Protein AF-0000000076743890 (afdb_homodimer)

Sequence (210 aa):
MKRARARHKPCALKELEVSVSELGLGYESDEIVLFRYCSGTCETAVRNYDLSLKNMRLKKKIRKEKVRARPCCRPLAYDDDVSFLDTYNRYYTVNELSAKECGCVMKRARARHKPCALKELEVSVSELGLGYESDEIVLFRYCSGTCETAVRNYDLSLKNMRLKKKIRKEKVRARPCCRPLAYDDDVSFLDTYNRYYTVNELSAKECGCV

Structure (mmCIF, N/CA/C/O backbone):
data_AF-0000000076743890-model_v1
#
loop_
_entity.id
_entity.type
_entity.pdbx_description
1 polymer Neurturin
#
loop_
_atom_site.group_PDB
_atom_site.id
_atom_site.type_symbol
_atom_site.label_atom_id
_atom_site.label_alt_id
_atom_site.label_comp_id
_atom_site.label_asym_id
_atom_site.label_entity_id
_atom_site.label_seq_id
_atom_site.pdbx_PDB_ins_code
_atom_site.Cartn_x
_atom_site.Cartn_y
_atom_site.Cartn_z
_atom_site.occupancy
_atom_site.B_iso_or_equiv
_atom_site.auth_seq_id
_atom_site.auth_comp_id
_atom_site.auth_asym_id
_atom_site.auth_atom_id
_atom_site.pdbx_PDB_model_num
ATOM 1 N N . MET A 1 1 ? 28.531 -4.543 22.125 1 34.84 1 MET A N 1
ATOM 2 C CA . MET A 1 1 ? 28.281 -4.172 20.734 1 34.84 1 MET A CA 1
ATOM 3 C C . MET A 1 1 ? 26.938 -4.703 20.266 1 34.84 1 MET A C 1
ATOM 5 O O . MET A 1 1 ? 26.703 -5.914 20.297 1 34.84 1 MET A O 1
ATOM 9 N N . LYS A 1 2 ? 25.875 -3.908 20.422 1 37.53 2 LYS A N 1
ATOM 10 C CA . LYS A 1 2 ? 24.531 -4.328 19.984 1 37.53 2 LYS A CA 1
ATOM 11 C C . LYS A 1 2 ? 24.547 -4.781 18.531 1 37.53 2 LYS A C 1
ATOM 13 O O . LYS A 1 2 ? 25.219 -4.172 17.688 1 37.53 2 LYS A O 1
ATOM 18 N N . ARG A 1 3 ? 24.438 -6.051 18.297 1 35.91 3 ARG A N 1
ATOM 19 C CA . ARG A 1 3 ? 24.359 -6.559 16.938 1 35.91 3 ARG A CA 1
ATOM 20 C C . ARG A 1 3 ? 23.484 -5.668 16.062 1 35.91 3 ARG A C 1
ATOM 22 O O . ARG A 1 3 ? 22.359 -5.332 16.438 1 35.91 3 ARG A O 1
ATOM 29 N N . ALA A 1 4 ? 24.031 -4.914 15.07 1 44.41 4 ALA A N 1
ATOM 30 C CA . ALA A 1 4 ? 23.328 -4.066 14.117 1 44.41 4 ALA A CA 1
ATOM 31 C C . ALA A 1 4 ? 22.094 -4.773 13.57 1 44.41 4 ALA A C 1
ATOM 33 O O . ALA A 1 4 ? 22.172 -5.922 13.125 1 44.41 4 ALA A O 1
ATOM 34 N N . ARG A 1 5 ? 20.938 -4.547 13.969 1 49.75 5 ARG A N 1
ATOM 35 C CA . ARG A 1 5 ? 19.703 -5.086 13.422 1 49.75 5 ARG A CA 1
ATOM 36 C C . ARG A 1 5 ? 19.781 -5.242 11.914 1 49.75 5 ARG A C 1
ATOM 38 O O . ARG A 1 5 ? 20.344 -4.387 11.227 1 49.75 5 ARG A O 1
ATOM 45 N N . ALA A 1 6 ? 19.969 -6.348 11.414 1 51.19 6 ALA A N 1
ATOM 46 C CA . ALA A 1 6 ? 19.984 -6.648 9.984 1 51.19 6 ALA A CA 1
ATOM 47 C C . ALA A 1 6 ? 19.047 -5.723 9.211 1 51.19 6 ALA A C 1
ATOM 49 O O . ALA A 1 6 ? 17.828 -5.773 9.391 1 51.19 6 ALA A O 1
ATOM 50 N N . ARG A 1 7 ? 19.406 -4.473 8.797 1 65.44 7 ARG A N 1
ATOM 51 C CA . ARG A 1 7 ? 18.625 -3.459 8.102 1 65.44 7 ARG A CA 1
ATOM 52 C C . ARG A 1 7 ? 18.016 -4.027 6.824 1 65.44 7 ARG A C 1
ATOM 54 O O . ARG A 1 7 ? 18.719 -4.574 5.977 1 65.44 7 ARG A O 1
ATOM 61 N N . HIS A 1 8 ? 16.625 -4.281 6.73 1 81.5 8 HIS A N 1
ATOM 62 C CA . HIS A 1 8 ? 15.945 -4.75 5.527 1 81.5 8 HIS A CA 1
ATOM 63 C C . HIS A 1 8 ? 16.219 -3.828 4.344 1 81.5 8 HIS A C 1
ATOM 65 O O . HIS A 1 8 ? 16.406 -2.625 4.52 1 81.5 8 HIS A O 1
ATOM 71 N N . LYS A 1 9 ? 16.391 -4.551 3.18 1 93.62 9 LYS A N 1
ATOM 72 C CA . LYS A 1 9 ? 16.609 -3.844 1.919 1 93.62 9 LYS A CA 1
ATOM 73 C C . LYS A 1 9 ? 15.398 -2.982 1.56 1 93.62 9 LYS A C 1
ATOM 75 O O . LYS A 1 9 ? 14.273 -3.268 1.985 1 93.62 9 LYS A O 1
ATOM 80 N N . PRO A 1 10 ? 15.68 -1.883 0.767 1 97.19 10 PRO A N 1
ATOM 81 C CA . PRO A 1 10 ? 14.555 -1.064 0.313 1 97.19 10 PRO A CA 1
ATOM 82 C C . PRO A 1 10 ? 13.609 -1.823 -0.615 1 97.19 10 PRO A C 1
ATOM 84 O O . PRO A 1 10 ? 14 -2.83 -1.21 1 97.19 10 PRO A O 1
ATOM 87 N N . CYS A 1 11 ? 12.438 -1.359 -0.717 1 98.62 11 CYS A N 1
ATOM 88 C CA . CYS A 1 11 ? 11.398 -1.938 -1.566 1 98.62 11 CYS A CA 1
ATOM 89 C C . CYS A 1 11 ? 11.93 -2.201 -2.971 1 98.62 11 CYS A C 1
ATOM 91 O O . CYS A 1 11 ? 12.445 -1.294 -3.625 1 98.62 11 CYS A O 1
ATOM 93 N N . ALA A 1 12 ? 11.734 -3.402 -3.377 1 98.44 12 ALA A N 1
ATOM 94 C CA . ALA A 1 12 ? 12.258 -3.775 -4.688 1 98.44 12 ALA A CA 1
ATOM 95 C C . ALA A 1 12 ? 11.523 -4.992 -5.246 1 98.44 12 ALA A C 1
ATOM 97 O O . ALA A 1 12 ? 10.859 -5.719 -4.5 1 98.44 12 ALA A O 1
ATOM 98 N N . LEU A 1 13 ? 11.617 -5.125 -6.578 1 98.69 13 LEU A N 1
ATOM 99 C CA . LEU A 1 13 ? 11.078 -6.289 -7.273 1 98.69 13 LEU A CA 1
ATOM 100 C C . LEU A 1 13 ? 12 -7.496 -7.105 1 98.69 13 LEU A C 1
ATOM 102 O O . LEU A 1 13 ? 13.211 -7.383 -7.285 1 98.69 13 LEU A O 1
ATOM 106 N N . LYS A 1 14 ? 11.43 -8.625 -6.688 1 98.31 14 LYS A N 1
ATOM 107 C CA . LYS A 1 14 ? 12.156 -9.883 -6.574 1 98.31 14 LYS A CA 1
ATOM 108 C C . LYS A 1 14 ? 11.508 -10.977 -7.422 1 98.31 14 LYS A C 1
ATOM 110 O O . LYS A 1 14 ? 10.398 -10.797 -7.926 1 98.31 14 LYS A O 1
ATOM 115 N N . GLU A 1 15 ? 12.25 -11.984 -7.672 1 97.81 15 GLU A N 1
ATOM 116 C CA . GLU A 1 15 ? 11.727 -13.078 -8.484 1 97.81 15 GLU A CA 1
ATOM 117 C C . GLU A 1 15 ? 12.016 -14.438 -7.84 1 97.81 15 GLU A C 1
ATOM 119 O O . GLU A 1 15 ? 13 -14.594 -7.125 1 97.81 15 GLU A O 1
ATOM 124 N N . LEU A 1 16 ? 11.211 -15.383 -8.102 1 97.5 16 LEU A N 1
ATOM 125 C CA . LEU A 1 16 ? 11.312 -16.766 -7.633 1 97.5 16 LEU A CA 1
ATOM 126 C C . LEU A 1 16 ? 10.719 -17.734 -8.648 1 97.5 16 LEU A C 1
ATOM 128 O O . LEU A 1 16 ? 9.602 -17.516 -9.141 1 97.5 16 LEU A O 1
ATOM 132 N N . GLU A 1 17 ? 11.523 -18.688 -9.016 1 97.69 17 GLU A N 1
ATOM 133 C CA . GLU A 1 17 ? 10.969 -19.75 -9.859 1 97.69 17 GLU A CA 1
ATOM 134 C C . GLU A 1 17 ? 10.227 -20.797 -9.023 1 97.69 17 GLU A C 1
ATOM 136 O O . GLU A 1 17 ? 10.797 -21.375 -8.102 1 97.69 17 GLU A O 1
ATOM 141 N N . VAL A 1 18 ? 9.016 -21.094 -9.414 1 97.69 18 VAL A N 1
ATOM 142 C CA . VAL A 1 18 ? 8.195 -22.031 -8.656 1 97.69 18 VAL A CA 1
ATOM 143 C C . VAL A 1 18 ? 7.34 -22.859 -9.609 1 97.69 18 VAL A C 1
ATOM 145 O O . VAL A 1 18 ? 7.07 -22.453 -10.742 1 97.69 18 VAL A O 1
ATOM 148 N N . SER A 1 19 ? 6.953 -24.047 -9.109 1 97.25 19 SER A N 1
ATOM 149 C CA . SER A 1 19 ? 5.973 -24.797 -9.883 1 97.25 19 SER A CA 1
ATOM 150 C C . SER A 1 19 ? 4.578 -24.203 -9.742 1 97.25 19 SER A C 1
ATOM 152 O O . SER A 1 19 ? 4.273 -23.547 -8.75 1 97.25 19 SER A O 1
ATOM 154 N N . VAL A 1 20 ? 3.758 -24.469 -10.75 1 97.81 20 VAL A N 1
ATOM 155 C CA . VAL A 1 20 ? 2.383 -23.984 -10.719 1 97.81 20 VAL A CA 1
ATOM 156 C C . VAL A 1 20 ? 1.669 -24.516 -9.477 1 97.81 20 VAL A C 1
ATOM 158 O O . VAL A 1 20 ? 0.892 -23.781 -8.852 1 97.81 20 VAL A O 1
ATOM 161 N N . SER A 1 21 ? 1.995 -25.734 -9.102 1 96.62 21 SER A N 1
ATOM 162 C CA . SER A 1 21 ? 1.362 -26.328 -7.93 1 96.62 21 SER A CA 1
ATOM 163 C C . SER A 1 21 ? 1.756 -25.594 -6.648 1 96.62 21 SER A C 1
ATOM 165 O O . SER A 1 21 ? 0.986 -25.562 -5.688 1 96.62 21 SER A O 1
ATOM 167 N N . GLU A 1 22 ? 2.871 -24.969 -6.688 1 96.88 22 GLU A N 1
ATOM 168 C CA . GLU A 1 22 ? 3.383 -24.281 -5.504 1 96.88 22 GLU A CA 1
ATOM 169 C C . GLU A 1 22 ? 2.74 -22.906 -5.336 1 96.88 22 GLU A C 1
ATOM 171 O O . GLU A 1 22 ? 2.85 -22.297 -4.277 1 96.88 22 GLU A O 1
ATOM 176 N N . LEU A 1 23 ? 2.072 -22.391 -6.293 1 97.44 23 LEU A N 1
ATOM 177 C CA . LEU A 1 23 ? 1.433 -21.078 -6.227 1 97.44 23 LEU A CA 1
ATOM 178 C C . LEU A 1 23 ? 0.302 -21.078 -5.207 1 97.44 23 LEU A C 1
ATOM 180 O O . LEU A 1 23 ? -0.092 -20.016 -4.711 1 97.44 23 LEU A O 1
ATOM 184 N N . GLY A 1 24 ? -0.23 -22.25 -4.973 1 97.38 24 GLY A N 1
ATOM 185 C CA . GLY A 1 24 ? -1.299 -22.375 -3.992 1 97.38 24 GLY A CA 1
ATOM 186 C C . GLY A 1 24 ? -2.648 -21.922 -4.527 1 97.38 24 GLY A C 1
ATOM 187 O O . GLY A 1 24 ? -3.504 -21.469 -3.766 1 97.38 24 GLY A O 1
ATOM 188 N N . LEU A 1 25 ? -2.84 -22.016 -5.816 1 98 25 LEU A N 1
ATOM 189 C CA . LEU A 1 25 ? -4.066 -21.547 -6.441 1 98 25 LEU A CA 1
ATOM 190 C C . LEU A 1 25 ? -4.973 -22.703 -6.82 1 98 25 LEU A C 1
ATOM 192 O O . LEU A 1 25 ? -6.02 -22.516 -7.445 1 98 25 LEU A O 1
ATOM 196 N N . GLY A 1 26 ? -4.586 -23.938 -6.539 1 96.06 26 GLY A N 1
ATOM 197 C CA . GLY A 1 26 ? -5.441 -25.094 -6.723 1 96.06 26 GLY A CA 1
ATOM 198 C C . GLY A 1 26 ? -5.164 -25.844 -8.016 1 96.06 26 GLY A C 1
ATOM 199 O O . GLY A 1 26 ? -5.906 -26.75 -8.375 1 96.06 26 GLY A O 1
ATOM 200 N N . TYR A 1 27 ? -4.16 -25.406 -8.656 1 96.5 27 TYR A N 1
ATOM 201 C CA . TYR A 1 27 ? -3.809 -26.078 -9.906 1 96.5 27 TYR A CA 1
ATOM 202 C C . TYR A 1 27 ? -2.781 -27.188 -9.664 1 96.5 27 TYR A C 1
ATOM 204 O O . TYR A 1 27 ? -1.864 -27.016 -8.859 1 96.5 27 TYR A O 1
ATOM 212 N N . GLU A 1 28 ? -3.014 -28.266 -10.375 1 95.94 28 GLU A N 1
ATOM 213 C CA . GLU A 1 28 ? -2.051 -29.359 -10.344 1 95.94 28 GLU A CA 1
ATOM 214 C C . GLU A 1 28 ? -1.205 -29.391 -11.609 1 95.94 28 GLU A C 1
ATOM 216 O O . GLU A 1 28 ? -1.657 -29.875 -12.656 1 95.94 28 GLU A O 1
ATOM 221 N N . SER A 1 29 ? -0.002 -28.891 -11.5 1 96.31 29 SER A N 1
ATOM 222 C CA . SER A 1 29 ? 0.907 -28.812 -12.633 1 96.31 29 SER A CA 1
ATOM 223 C C . SER A 1 29 ? 2.359 -28.719 -12.18 1 96.31 29 SER A C 1
ATOM 225 O O . SER A 1 29 ? 2.66 -28.047 -11.195 1 96.31 29 SER A O 1
ATOM 227 N N . ASP A 1 30 ? 3.277 -29.375 -13 1 94.25 30 ASP A N 1
ATOM 228 C CA . ASP A 1 30 ? 4.703 -29.297 -12.695 1 94.25 30 ASP A CA 1
ATOM 229 C C . ASP A 1 30 ? 5.383 -28.219 -13.547 1 94.25 30 ASP A C 1
ATOM 231 O O . ASP A 1 30 ? 6.609 -28.094 -13.523 1 94.25 30 ASP A O 1
ATOM 235 N N . GLU A 1 31 ? 4.551 -27.516 -14.297 1 96.56 31 GLU A N 1
ATOM 236 C CA . GLU A 1 31 ? 5.137 -26.391 -15.039 1 96.56 31 GLU A CA 1
ATOM 237 C C . GLU A 1 31 ? 5.773 -25.375 -14.102 1 96.56 31 GLU A C 1
ATOM 239 O O . GLU A 1 31 ? 5.312 -25.203 -12.969 1 96.56 31 GLU A O 1
ATOM 244 N N . ILE A 1 32 ? 6.875 -24.797 -14.625 1 97.19 32 ILE A N 1
ATOM 245 C CA . ILE A 1 32 ? 7.602 -23.812 -13.828 1 97.19 32 ILE A CA 1
ATOM 246 C C . ILE A 1 32 ? 7.258 -22.406 -14.312 1 97.19 32 ILE A C 1
ATOM 248 O O . ILE A 1 32 ? 7.223 -22.156 -15.516 1 97.19 32 ILE A O 1
ATOM 252 N N . VAL A 1 33 ? 6.984 -21.578 -13.281 1 96.75 33 VAL A N 1
ATOM 253 C CA . VAL A 1 33 ? 6.703 -20.188 -13.617 1 96.75 33 VAL A CA 1
ATOM 254 C C . VAL A 1 33 ? 7.613 -19.266 -12.812 1 96.75 33 VAL A C 1
ATOM 256 O O . VAL A 1 33 ? 8.109 -19.656 -11.75 1 96.75 33 VAL A O 1
ATOM 259 N N . LEU A 1 34 ? 7.848 -18.109 -13.422 1 97.12 34 LEU A N 1
ATOM 260 C CA . LEU A 1 34 ? 8.555 -17.062 -12.703 1 97.12 34 LEU A CA 1
ATOM 261 C C . LEU A 1 34 ? 7.582 -16.203 -11.906 1 97.12 34 LEU A C 1
ATOM 263 O O . LEU A 1 34 ? 6.734 -15.508 -12.477 1 97.12 34 LEU A O 1
ATOM 267 N N . PHE A 1 35 ? 7.668 -16.297 -10.625 1 98.44 35 PHE A N 1
ATOM 268 C CA . PHE A 1 35 ? 6.844 -15.5 -9.727 1 98.44 35 PHE A CA 1
ATOM 269 C C . PHE A 1 35 ? 7.594 -14.258 -9.258 1 98.44 35 PHE A C 1
ATOM 271 O O . PHE A 1 35 ? 8.609 -14.367 -8.57 1 98.44 35 PHE A O 1
ATOM 278 N N . ARG A 1 36 ? 7.09 -13.094 -9.633 1 98.69 36 ARG A N 1
ATOM 279 C CA . ARG A 1 36 ? 7.719 -11.836 -9.219 1 98.69 36 ARG A CA 1
ATOM 280 C C . ARG A 1 36 ? 6.906 -11.156 -8.125 1 98.69 36 ARG A C 1
ATOM 282 O O . ARG A 1 36 ? 5.684 -11.047 -8.234 1 98.69 36 ARG A O 1
ATOM 289 N N . TYR A 1 37 ? 7.594 -10.758 -7.117 1 98.75 37 TYR A N 1
ATOM 290 C CA . TYR A 1 37 ? 6.906 -10.188 -5.965 1 98.75 37 TYR A CA 1
ATOM 291 C C . TYR A 1 37 ? 7.676 -9 -5.402 1 98.75 37 TYR A C 1
ATOM 293 O O . TYR A 1 37 ? 8.859 -8.82 -5.711 1 98.75 37 TYR A O 1
ATOM 301 N N . CYS A 1 38 ? 7.012 -8.18 -4.637 1 98.81 38 CYS A N 1
ATOM 302 C CA . CYS A 1 38 ? 7.582 -6.977 -4.039 1 98.81 38 CYS A CA 1
ATOM 303 C C . CYS A 1 38 ? 8.039 -7.246 -2.611 1 98.81 38 CYS A C 1
ATOM 305 O O . CYS A 1 38 ? 7.324 -7.875 -1.831 1 98.81 38 CYS A O 1
ATOM 307 N N . SER A 1 39 ? 9.211 -6.77 -2.312 1 98.38 39 SER A N 1
ATOM 308 C CA . SER A 1 39 ? 9.766 -6.961 -0.974 1 98.38 39 SER A CA 1
ATOM 309 C C . SER A 1 39 ? 10.633 -5.777 -0.559 1 98.38 39 SER A C 1
ATOM 311 O O . SER A 1 39 ? 11.273 -5.145 -1.401 1 98.38 39 SER A O 1
ATOM 313 N N . GLY A 1 40 ? 10.602 -5.504 0.772 1 98.12 40 GLY A N 1
ATOM 314 C CA . GLY A 1 40 ? 11.492 -4.484 1.291 1 98.12 40 GLY A CA 1
ATOM 315 C C . GLY A 1 40 ? 10.773 -3.402 2.076 1 98.12 40 GLY A C 1
ATOM 316 O O . GLY A 1 40 ? 9.562 -3.488 2.291 1 98.12 40 GLY A O 1
ATOM 317 N N . THR A 1 41 ? 11.469 -2.4 2.512 1 97.62 41 THR A N 1
ATOM 318 C CA . THR A 1 41 ? 10.945 -1.365 3.398 1 97.62 41 THR A CA 1
ATOM 319 C C . THR A 1 41 ? 10.656 -0.084 2.621 1 97.62 41 THR A C 1
ATOM 321 O O . THR A 1 41 ? 11.188 0.118 1.527 1 97.62 41 THR A O 1
ATOM 324 N N . CYS A 1 42 ? 9.875 0.688 3.24 1 98.19 42 CYS A N 1
ATOM 325 C CA . CYS A 1 42 ? 9.492 1.966 2.65 1 98.19 42 CYS A CA 1
ATOM 326 C C . CYS A 1 42 ? 9.781 3.117 3.605 1 98.19 42 CYS A C 1
ATOM 328 O O . CYS A 1 42 ? 9.039 4.098 3.643 1 98.19 42 CYS A O 1
ATOM 330 N N . GLU A 1 43 ? 10.82 3.084 4.332 1 95.69 43 GLU A N 1
ATOM 331 C CA . GLU A 1 43 ? 11.133 4.047 5.383 1 95.69 43 GLU A CA 1
ATOM 332 C C . GLU A 1 43 ? 11.492 5.406 4.793 1 95.69 43 GLU A C 1
ATOM 334 O O . GLU A 1 43 ? 11.227 6.445 5.406 1 95.69 43 GLU A O 1
ATOM 339 N N . THR A 1 44 ? 12.039 5.398 3.545 1 96.62 44 THR A N 1
ATOM 340 C CA . THR A 1 44 ? 12.477 6.648 2.938 1 96.62 44 THR A CA 1
ATOM 341 C C . THR A 1 44 ? 11.352 7.277 2.117 1 96.62 44 THR A C 1
ATOM 343 O O . THR A 1 44 ? 11.531 8.336 1.517 1 96.62 44 THR A O 1
ATOM 346 N N . ALA A 1 45 ? 10.227 6.637 2.092 1 97.81 45 ALA A N 1
ATOM 347 C CA . ALA A 1 45 ? 9.125 7.09 1.236 1 97.81 45 ALA A CA 1
ATOM 348 C C . ALA A 1 45 ? 8.039 7.773 2.055 1 97.81 45 ALA A C 1
ATOM 350 O O . ALA A 1 45 ? 6.945 8.031 1.55 1 97.81 45 ALA A O 1
ATOM 351 N N . VAL A 1 46 ? 8.273 8.07 3.322 1 98.25 46 VAL A N 1
ATOM 352 C CA . VAL A 1 46 ? 7.297 8.734 4.172 1 98.25 46 VAL A CA 1
ATOM 353 C C . VAL A 1 46 ? 7.031 10.148 3.654 1 98.25 46 VAL A C 1
ATOM 355 O O . VAL A 1 46 ? 7.973 10.883 3.34 1 98.25 46 VAL A O 1
ATOM 358 N N . ARG A 1 47 ? 5.754 10.469 3.539 1 98.25 47 ARG A N 1
ATOM 359 C CA . ARG A 1 47 ? 5.32 11.766 3.021 1 98.25 47 ARG A CA 1
ATOM 360 C C . ARG A 1 47 ? 4.652 12.594 4.109 1 98.25 47 ARG A C 1
ATOM 362 O O . ARG A 1 47 ? 4.359 12.086 5.195 1 98.25 47 ARG A O 1
ATOM 369 N N . ASN A 1 48 ? 4.391 13.945 3.775 1 98.62 48 ASN A N 1
ATOM 370 C CA . ASN A 1 48 ? 3.639 14.781 4.707 1 98.62 48 ASN A CA 1
ATOM 371 C C . ASN A 1 48 ? 2.279 14.172 5.039 1 98.62 48 ASN A C 1
ATOM 373 O O . ASN A 1 48 ? 1.816 14.258 6.176 1 98.62 48 ASN A O 1
ATOM 377 N N . TYR A 1 49 ? 1.711 13.57 4.031 1 98.81 49 TYR A N 1
ATOM 378 C CA . TYR A 1 49 ? 0.459 12.852 4.227 1 98.81 49 TYR A CA 1
ATOM 379 C C . TYR A 1 49 ? 0.568 11.875 5.395 1 98.81 49 TYR A C 1
ATOM 381 O O . TYR A 1 49 ? -0.28 11.867 6.289 1 98.81 49 TYR A O 1
ATOM 389 N N . ASP A 1 50 ? 1.575 11.102 5.379 1 98.81 50 ASP A N 1
ATOM 390 C CA . ASP A 1 50 ? 1.737 10.055 6.387 1 98.81 50 ASP A CA 1
ATOM 391 C C . ASP A 1 50 ? 1.969 10.656 7.77 1 98.81 50 ASP A C 1
ATOM 393 O O . ASP A 1 50 ? 1.409 10.188 8.758 1 98.81 50 ASP A O 1
ATOM 397 N N . LEU A 1 51 ? 2.803 11.617 7.84 1 98.62 51 LEU A N 1
ATOM 398 C CA . LEU A 1 51 ? 3.111 12.266 9.109 1 98.62 51 LEU A CA 1
ATOM 399 C C . LEU A 1 51 ? 1.859 12.891 9.719 1 98.62 51 LEU A C 1
ATOM 401 O O . LEU A 1 51 ? 1.602 12.727 10.914 1 98.62 51 LEU A O 1
ATOM 405 N N . SER A 1 52 ? 1.113 13.555 8.883 1 98.69 52 SER A N 1
ATOM 406 C CA . SER A 1 52 ? -0.104 14.195 9.367 1 98.69 52 SER A CA 1
ATOM 407 C C . SER A 1 52 ? -1.136 13.164 9.805 1 98.69 52 SER A C 1
ATOM 409 O O . SER A 1 52 ? -1.776 13.32 10.852 1 98.69 52 SER A O 1
ATOM 411 N N . LEU A 1 53 ? -1.287 12.141 8.992 1 98.62 53 LEU A N 1
ATOM 412 C CA . LEU A 1 53 ? -2.221 11.078 9.352 1 98.62 53 LEU A CA 1
ATOM 413 C C . LEU A 1 53 ? -1.857 10.461 10.703 1 98.62 53 LEU A C 1
ATOM 415 O O . LEU A 1 53 ? -2.732 10.227 11.539 1 98.62 53 LEU A O 1
ATOM 419 N N . LYS A 1 54 ? -0.609 10.172 10.883 1 97.75 54 LYS A N 1
ATOM 420 C CA . LYS A 1 54 ? -0.127 9.656 12.164 1 97.75 54 LYS A CA 1
ATOM 421 C C . LYS A 1 54 ? -0.491 10.594 13.305 1 97.75 54 LYS A C 1
ATOM 423 O O . LYS A 1 54 ? -0.928 10.148 14.367 1 97.75 54 LYS A O 1
ATOM 428 N N . ASN A 1 55 ? -0.315 11.844 13.102 1 97.94 55 ASN A N 1
ATOM 429 C CA . ASN A 1 55 ? -0.615 12.828 14.133 1 97.94 55 ASN A CA 1
ATOM 430 C C . ASN A 1 55 ? -2.109 12.891 14.43 1 97.94 55 ASN A C 1
ATOM 432 O O . ASN A 1 55 ? -2.512 13.094 15.578 1 97.94 55 ASN A O 1
ATOM 436 N N . MET A 1 56 ? -2.906 12.812 13.344 1 98.25 56 MET A N 1
ATOM 437 C CA . MET A 1 56 ? -4.352 12.789 13.547 1 98.25 56 MET A CA 1
ATOM 438 C C . MET A 1 56 ? -4.75 11.648 14.477 1 98.25 56 MET A C 1
ATOM 440 O O . MET A 1 56 ? -5.621 11.812 15.336 1 98.25 56 MET A O 1
ATOM 444 N N . ARG A 1 57 ? -4.156 10.484 14.242 1 96.5 57 ARG A N 1
ATOM 445 C CA . ARG A 1 57 ? -4.441 9.328 15.078 1 96.5 57 ARG A CA 1
ATOM 446 C C . ARG A 1 57 ? -3.975 9.555 16.516 1 96.5 57 ARG A C 1
ATOM 448 O O . ARG A 1 57 ? -4.699 9.25 17.453 1 96.5 57 ARG A O 1
ATOM 455 N N . LEU A 1 58 ? -2.791 10.055 16.672 1 95.75 58 LEU A N 1
ATOM 456 C CA . LEU A 1 58 ? -2.209 10.312 17.984 1 95.75 58 LEU A CA 1
ATOM 457 C C . LEU A 1 58 ? -3.074 11.281 18.781 1 95.75 58 LEU A C 1
ATOM 459 O O . LEU A 1 58 ? -3.244 11.117 20 1 95.75 58 LEU A O 1
ATOM 463 N N . LYS A 1 59 ? -3.686 12.227 18.078 1 95.69 59 LYS A N 1
ATOM 464 C CA . LYS A 1 59 ? -4.512 13.242 18.719 1 95.69 59 LYS A CA 1
ATOM 465 C C . LYS A 1 59 ? -5.965 12.789 18.812 1 95.69 59 LYS A C 1
ATOM 467 O O . LYS A 1 59 ? -6.844 13.578 19.188 1 95.69 59 LYS A O 1
ATOM 472 N N . LYS A 1 60 ? -6.27 11.586 18.391 1 95.88 60 LYS A N 1
ATOM 473 C CA . LYS A 1 60 ? -7.586 10.969 18.469 1 95.88 60 LYS A CA 1
ATOM 474 C C . LYS A 1 60 ? -8.609 11.734 17.641 1 95.88 60 LYS A C 1
ATOM 476 O O . LYS A 1 60 ? -9.789 11.797 18 1 95.88 60 LYS A O 1
ATOM 481 N N . LYS A 1 61 ? -8.102 12.422 16.641 1 96.06 61 LYS A N 1
ATOM 482 C CA . LYS A 1 61 ? -9 13.055 15.688 1 96.06 61 LYS A CA 1
ATOM 483 C C . LYS A 1 61 ? -9.586 12.031 14.719 1 96.06 61 LYS A C 1
ATOM 485 O O . LYS A 1 61 ? -10.641 12.266 14.117 1 96.06 61 LYS A O 1
ATOM 490 N N . ILE A 1 62 ? -8.922 11.039 14.406 1 95.19 62 ILE A N 1
ATOM 491 C CA . ILE A 1 62 ? -9.391 9.844 13.719 1 95.19 62 ILE A CA 1
ATOM 492 C C . ILE A 1 62 ? -9.438 8.664 14.688 1 95.19 62 ILE A C 1
ATOM 494 O O . ILE A 1 62 ? -8.398 8.242 15.203 1 95.19 62 ILE A O 1
ATOM 498 N N . ARG A 1 63 ? -10.805 8.383 14.875 1 88.69 63 ARG A N 1
ATOM 499 C CA . ARG A 1 63 ? -11.008 7.305 15.828 1 88.69 63 ARG A CA 1
ATOM 500 C C . ARG A 1 63 ? -11.727 6.125 15.188 1 88.69 63 ARG A C 1
ATOM 502 O O . ARG A 1 63 ? -12.578 6.312 14.312 1 88.69 63 ARG A O 1
ATOM 509 N N . LYS A 1 64 ? -11.406 4.91 15.594 1 88.19 64 LYS A N 1
ATOM 510 C CA . LYS A 1 64 ? -12.109 3.672 15.266 1 88.19 64 LYS A CA 1
ATOM 511 C C . LYS A 1 64 ? -12.016 3.361 13.773 1 88.19 64 LYS A C 1
ATOM 513 O O . LYS A 1 64 ? -12.812 2.588 13.25 1 88.19 64 LYS A O 1
ATOM 518 N N . GLU A 1 65 ? -11.297 4.219 13.039 1 93.12 65 GLU A N 1
ATOM 519 C CA . GLU A 1 65 ? -11.109 3.936 11.625 1 93.12 65 GLU A CA 1
ATOM 520 C C . GLU A 1 65 ? -9.828 3.139 11.383 1 93.12 65 GLU A C 1
ATOM 522 O O . GLU A 1 65 ? -8.859 3.277 12.125 1 93.12 65 GLU A O 1
ATOM 527 N N . LYS A 1 66 ? -9.953 2.357 10.336 1 95.44 66 LYS A N 1
ATOM 528 C CA . LYS A 1 66 ? -8.758 1.637 9.914 1 95.44 66 LYS A CA 1
ATOM 529 C C . LYS A 1 66 ? -7.938 2.467 8.93 1 95.44 66 LYS A C 1
ATOM 531 O O . LYS A 1 66 ? -8.336 2.654 7.777 1 95.44 66 LYS A O 1
ATOM 536 N N . VAL A 1 67 ? -6.848 2.994 9.383 1 97.44 67 VAL A N 1
ATOM 537 C CA . VAL A 1 67 ? -5.992 3.795 8.516 1 97.44 67 VAL A CA 1
ATOM 538 C C . VAL A 1 67 ? -4.562 3.256 8.555 1 97.44 67 VAL A C 1
ATOM 540 O O . VAL A 1 67 ? -4.16 2.631 9.539 1 97.44 67 VAL A O 1
ATOM 543 N N . ARG A 1 68 ? -3.85 3.42 7.496 1 97.06 68 ARG A N 1
ATOM 544 C CA . ARG A 1 68 ? -2.426 3.102 7.434 1 97.06 68 ARG A CA 1
ATOM 545 C C . ARG A 1 68 ? -1.588 4.367 7.281 1 97.06 68 ARG A C 1
ATOM 547 O O . ARG A 1 68 ? -1.575 4.984 6.211 1 97.06 68 ARG A O 1
ATOM 554 N N . ALA A 1 69 ? -0.875 4.711 8.25 1 97.44 69 ALA A N 1
ATOM 555 C CA . ALA A 1 69 ? -0.102 5.949 8.273 1 97.44 69 ALA A CA 1
ATOM 556 C C . ALA A 1 69 ? 1.358 5.691 7.918 1 97.44 69 ALA A C 1
ATOM 558 O O . ALA A 1 69 ? 2.26 6.344 8.445 1 97.44 69 ALA A O 1
ATOM 559 N N . ARG A 1 70 ? 1.646 4.719 7.137 1 97.62 70 ARG A N 1
ATOM 560 C CA . ARG A 1 70 ? 2.963 4.387 6.598 1 97.62 70 ARG A CA 1
ATOM 561 C C . ARG A 1 70 ? 2.852 3.807 5.195 1 97.62 70 ARG A C 1
ATOM 563 O O . ARG A 1 70 ? 1.89 3.102 4.883 1 97.62 70 ARG A O 1
ATOM 570 N N . PRO A 1 71 ? 3.885 4.117 4.406 1 98.44 71 PRO A N 1
ATOM 571 C CA . PRO A 1 71 ? 3.832 3.576 3.047 1 98.44 71 PRO A CA 1
ATOM 572 C C . PRO A 1 71 ? 3.938 2.053 3.014 1 98.44 71 PRO A C 1
ATOM 574 O O . PRO A 1 71 ? 4.488 1.449 3.938 1 98.44 71 PRO A O 1
ATOM 577 N N . CYS A 1 72 ? 3.475 1.502 1.95 1 98.25 72 CYS A N 1
ATOM 578 C CA . CYS A 1 72 ? 3.502 0.061 1.723 1 98.25 72 CYS A CA 1
ATOM 579 C C . CYS A 1 72 ? 4.312 -0.278 0.476 1 98.25 72 CYS A C 1
ATOM 581 O O . CYS A 1 72 ? 4.168 0.376 -0.559 1 98.25 72 CYS A O 1
ATOM 583 N N . CYS A 1 73 ? 5.094 -1.273 0.668 1 98.81 73 CYS A N 1
ATOM 584 C CA . CYS A 1 73 ? 5.738 -1.842 -0.509 1 98.81 73 CYS A CA 1
ATOM 585 C C . CYS A 1 73 ? 4.801 -2.791 -1.243 1 98.81 73 CYS A C 1
ATOM 587 O O . CYS A 1 73 ? 4.488 -3.873 -0.745 1 98.81 73 CYS A O 1
ATOM 589 N N . ARG A 1 74 ? 4.359 -2.391 -2.48 1 98.81 74 ARG A N 1
ATOM 590 C CA . ARG A 1 74 ? 3.334 -3.154 -3.182 1 98.81 74 ARG A CA 1
ATOM 591 C C . ARG A 1 74 ? 3.486 -3.018 -4.691 1 98.81 74 ARG A C 1
ATOM 593 O O . ARG A 1 74 ? 4.176 -2.115 -5.176 1 98.81 74 ARG A O 1
ATOM 600 N N . PRO A 1 75 ? 2.836 -3.914 -5.477 1 98.69 75 PRO A N 1
ATOM 601 C CA . PRO A 1 75 ? 2.848 -3.766 -6.934 1 98.69 75 PRO A CA 1
ATOM 602 C C . PRO A 1 75 ? 2.143 -2.496 -7.402 1 98.69 75 PRO A C 1
ATOM 604 O O . PRO A 1 75 ? 1.022 -2.211 -6.969 1 98.69 75 PRO A O 1
ATOM 607 N N . LEU A 1 76 ? 2.812 -1.747 -8.258 1 97.81 76 LEU A N 1
ATOM 608 C CA . LEU A 1 76 ? 2.172 -0.623 -8.93 1 97.81 76 LEU A CA 1
ATOM 609 C C . LEU A 1 76 ? 1.455 -1.084 -10.195 1 97.81 76 LEU A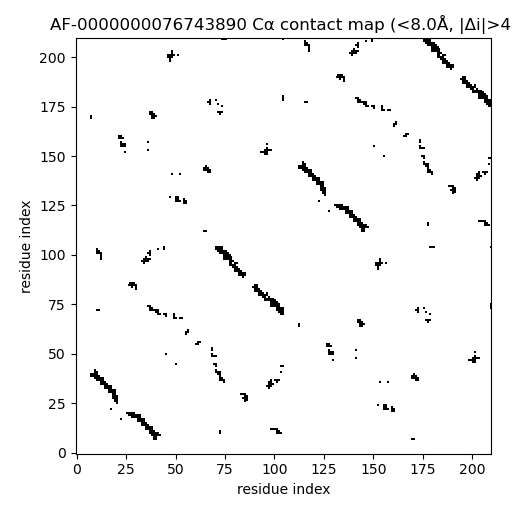 C 1
ATOM 611 O O . LEU A 1 76 ? 0.553 -0.401 -10.688 1 97.81 76 LEU A O 1
ATOM 615 N N . ALA A 1 77 ? 1.94 -2.17 -10.711 1 98.12 77 ALA A N 1
ATOM 616 C CA . ALA A 1 77 ? 1.388 -2.842 -11.891 1 98.12 77 ALA A CA 1
ATOM 617 C C . ALA A 1 77 ? 1.698 -4.336 -11.859 1 98.12 77 ALA A C 1
ATOM 619 O O . ALA A 1 77 ? 2.617 -4.773 -11.164 1 98.12 77 ALA A O 1
ATOM 620 N N . TYR A 1 78 ? 0.911 -5.062 -12.672 1 98.56 78 TYR A N 1
ATOM 621 C CA . TYR A 1 78 ? 1.12 -6.504 -12.758 1 98.56 78 TYR A CA 1
ATOM 622 C C . TYR A 1 78 ? 1.562 -6.902 -14.164 1 98.56 78 TYR A C 1
ATOM 624 O O . TYR A 1 78 ? 1.243 -6.223 -15.141 1 98.56 78 TYR A O 1
ATOM 632 N N . ASP A 1 79 ? 2.314 -7.984 -14.156 1 97.88 79 ASP A N 1
ATOM 633 C CA . ASP A 1 79 ? 2.816 -8.5 -15.43 1 97.88 79 ASP A CA 1
ATOM 634 C C . ASP A 1 79 ? 1.693 -9.141 -16.25 1 97.88 79 ASP A C 1
ATOM 636 O O . ASP A 1 79 ? 0.562 -9.25 -15.766 1 97.88 79 ASP A O 1
ATOM 640 N N . ASP A 1 80 ? 2.045 -9.43 -17.484 1 97.31 80 ASP A N 1
ATOM 641 C CA . ASP A 1 80 ? 1.076 -10.117 -18.328 1 97.31 80 ASP A CA 1
ATOM 642 C C . ASP A 1 80 ? 0.571 -11.391 -17.656 1 97.31 80 ASP A C 1
ATOM 644 O O . ASP A 1 80 ? 1.259 -11.969 -16.797 1 97.31 80 ASP A O 1
ATOM 648 N N . ASP A 1 81 ? -0.641 -11.812 -18.078 1 98.06 81 ASP A N 1
ATOM 649 C CA . ASP A 1 81 ? -1.213 -13.055 -17.578 1 98.06 81 ASP A CA 1
ATOM 650 C C . ASP A 1 81 ? -0.285 -14.234 -17.844 1 98.06 81 ASP A C 1
ATOM 652 O O . ASP A 1 81 ? 0.49 -14.219 -18.797 1 98.06 81 ASP A O 1
ATOM 656 N N . VAL A 1 82 ? -0.422 -15.258 -16.984 1 97.44 82 VAL A N 1
ATOM 657 C CA . VAL A 1 82 ? 0.365 -16.484 -17.125 1 97.44 82 VAL A CA 1
ATOM 658 C C . VAL A 1 82 ? -0.541 -17.625 -17.562 1 97.44 82 VAL A C 1
ATOM 660 O O . VAL A 1 82 ? -1.579 -17.875 -16.938 1 97.44 82 VAL A O 1
ATOM 663 N N . SER A 1 83 ? -0.055 -18.281 -18.609 1 97.31 83 SER A N 1
ATOM 664 C CA . SER A 1 83 ? -0.792 -19.453 -19.078 1 97.31 83 SER A CA 1
ATOM 665 C C . SER A 1 83 ? 0.024 -20.734 -18.906 1 97.31 83 SER A C 1
ATOM 667 O O . SER A 1 83 ? 1.252 -20.703 -19 1 97.31 83 SER A O 1
ATOM 669 N N . PHE A 1 84 ? -0.724 -21.828 -18.656 1 97.31 84 PHE A N 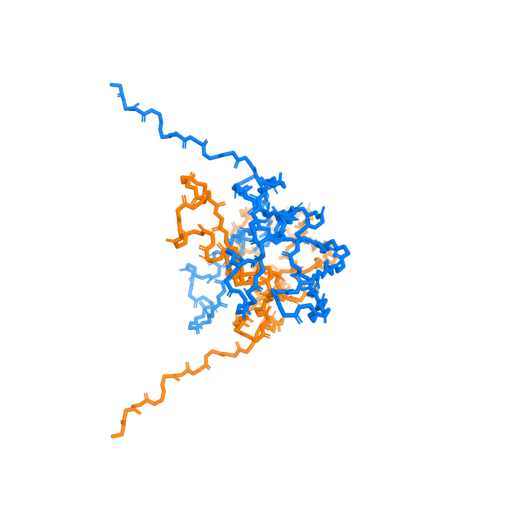1
ATOM 670 C CA . PHE A 1 84 ? -0.048 -23.109 -18.484 1 97.31 84 PHE A CA 1
ATOM 671 C C . PHE A 1 84 ? -1.018 -24.266 -18.688 1 97.31 84 PHE A C 1
ATOM 673 O O . PHE A 1 84 ? -2.229 -24.047 -18.781 1 97.31 84 PHE A O 1
ATOM 680 N N . LEU A 1 85 ? -0.333 -25.453 -18.75 1 96.19 85 LEU A N 1
ATOM 681 C CA . LEU A 1 85 ? -1.104 -26.688 -18.828 1 96.19 85 LEU A CA 1
ATOM 682 C C . LEU A 1 85 ? -1.048 -27.453 -17.516 1 96.19 85 LEU A C 1
ATOM 684 O O . LEU A 1 85 ? 0.018 -27.562 -16.906 1 96.19 85 LEU A O 1
ATOM 688 N N . ASP A 1 86 ? -2.238 -27.891 -17.078 1 95.19 86 ASP A N 1
ATOM 689 C CA . ASP A 1 86 ? -2.197 -28.719 -15.875 1 95.19 86 ASP A CA 1
ATOM 690 C C . ASP A 1 86 ? -1.884 -30.172 -16.219 1 95.19 86 ASP A C 1
ATOM 692 O O . ASP A 1 86 ? -1.599 -30.484 -17.375 1 95.19 86 ASP A O 1
ATOM 696 N N . THR A 1 87 ? -1.807 -31.047 -15.188 1 94.81 87 THR A N 1
ATOM 697 C CA . THR A 1 87 ? -1.414 -32.438 -15.375 1 94.81 87 THR A CA 1
ATOM 698 C C . THR A 1 87 ? -2.438 -33.188 -16.234 1 94.81 87 THR A C 1
ATOM 700 O O . THR A 1 87 ? -2.148 -34.25 -16.766 1 94.81 87 THR A O 1
ATOM 703 N N . TYR A 1 88 ? -3.605 -32.688 -16.406 1 94.25 88 TYR A N 1
ATOM 704 C CA . TYR A 1 88 ? -4.66 -33.312 -17.188 1 94.25 88 TYR A CA 1
ATOM 705 C C . TYR A 1 88 ? -4.746 -32.688 -18.578 1 94.25 88 TYR A C 1
ATOM 707 O O . TYR A 1 88 ? -5.719 -32.906 -19.297 1 94.25 88 TYR A O 1
ATOM 715 N N . ASN A 1 89 ? -3.771 -31.906 -18.875 1 92.81 89 ASN A N 1
ATOM 716 C CA . ASN A 1 89 ? -3.641 -31.25 -20.172 1 92.81 89 ASN A CA 1
ATOM 717 C C . ASN A 1 89 ? -4.758 -30.234 -20.406 1 92.81 89 ASN A C 1
ATOM 719 O O . ASN A 1 89 ? -5.266 -30.109 -21.531 1 92.81 89 ASN A O 1
ATOM 723 N N . ARG A 1 90 ? -5.191 -29.672 -19.391 1 96.75 90 ARG A N 1
ATOM 724 C CA . ARG A 1 90 ? -6.125 -28.562 -19.484 1 96.75 90 ARG A CA 1
ATOM 725 C C . ARG A 1 90 ? -5.395 -27.219 -19.391 1 96.75 90 ARG A C 1
ATOM 727 O O . ARG A 1 90 ? -4.527 -27.047 -18.531 1 96.75 90 ARG A O 1
ATOM 734 N N . TYR A 1 91 ? -5.785 -26.312 -20.297 1 96.75 91 TYR A N 1
ATOM 735 C CA . TYR A 1 91 ? -5.152 -25 -20.359 1 96.75 91 TYR A CA 1
ATOM 736 C C . TYR A 1 91 ? -5.812 -24.031 -19.406 1 96.75 91 TYR A C 1
ATOM 738 O O . TYR A 1 91 ? -7.039 -23.938 -19.344 1 96.75 91 TYR A O 1
ATOM 746 N N . TYR A 1 92 ? -4.945 -23.328 -18.625 1 97.5 92 TYR A N 1
ATOM 747 C CA . TYR A 1 92 ? -5.422 -22.312 -17.688 1 97.5 92 TYR A CA 1
ATOM 748 C C . TYR A 1 92 ? -4.672 -21 -17.875 1 97.5 92 TYR A C 1
ATOM 750 O O . TYR A 1 92 ? -3.51 -21 -18.297 1 97.5 92 TYR A O 1
ATOM 758 N N . THR A 1 93 ? -5.32 -19.891 -17.578 1 98 93 THR A N 1
ATOM 759 C CA . THR A 1 93 ? -4.715 -18.562 -17.547 1 98 93 THR A CA 1
ATOM 760 C C . THR A 1 93 ? -4.98 -17.875 -16.219 1 98 93 THR A C 1
ATOM 762 O O . THR A 1 93 ? -6.125 -17.828 -15.758 1 98 93 THR A O 1
ATOM 765 N N . VAL A 1 94 ? -3.896 -17.422 -15.594 1 98 94 VAL A N 1
ATOM 766 C CA . VAL A 1 94 ? -4.004 -16.75 -14.312 1 98 94 VAL A CA 1
ATOM 767 C C . VAL A 1 94 ? -3.645 -15.266 -14.477 1 98 94 VAL A C 1
ATOM 769 O O . VAL A 1 94 ? -2.596 -14.938 -15.031 1 98 94 VAL A O 1
ATOM 772 N N . ASN A 1 95 ? -4.531 -14.367 -13.992 1 98 95 ASN A N 1
ATOM 773 C CA . ASN A 1 95 ? -4.281 -12.93 -14.086 1 98 95 ASN A CA 1
ATOM 774 C C . ASN A 1 95 ? -3.668 -12.391 -12.797 1 98 95 ASN A C 1
ATOM 776 O O . ASN A 1 95 ? -3.812 -12.992 -11.734 1 98 95 ASN A O 1
ATOM 780 N N . GLU A 1 96 ? -2.951 -11.297 -12.898 1 98.44 96 GLU A N 1
ATOM 781 C CA . GLU A 1 96 ? -2.396 -10.555 -11.773 1 98.44 96 GLU A CA 1
ATOM 782 C C . GLU A 1 96 ? -1.67 -11.477 -10.805 1 98.44 96 GLU A C 1
ATOM 784 O O . GLU A 1 96 ? -1.885 -11.414 -9.594 1 98.44 96 GLU A O 1
ATOM 789 N N . LEU A 1 97 ? -0.834 -12.359 -11.422 1 98.62 97 LEU A N 1
ATOM 790 C CA . LEU A 1 97 ? -0.06 -13.305 -10.625 1 98.62 97 LEU A CA 1
ATOM 791 C C . LEU A 1 97 ? 1.256 -12.68 -10.172 1 98.62 97 LEU A C 1
ATOM 793 O O . LEU A 1 97 ? 1.647 -12.82 -9.008 1 98.62 97 LEU A O 1
ATOM 797 N N . SER A 1 98 ? 1.949 -12.023 -11.18 1 98.75 98 SER A N 1
ATOM 798 C CA . SER A 1 98 ? 3.289 -11.5 -10.93 1 98.75 98 SER A CA 1
ATOM 799 C C . SER A 1 98 ? 3.312 -9.977 -10.992 1 98.75 98 SER A C 1
ATOM 801 O O . SER A 1 98 ? 2.678 -9.383 -11.859 1 98.75 98 SER A O 1
ATOM 803 N N . ALA A 1 99 ? 4.094 -9.398 -10.062 1 98.81 99 ALA A N 1
ATOM 804 C CA . ALA A 1 99 ? 4.305 -7.953 -10.102 1 98.81 99 ALA A CA 1
ATOM 805 C C . ALA A 1 99 ? 5.184 -7.562 -11.289 1 98.81 99 ALA A C 1
ATOM 807 O O . ALA A 1 99 ? 6.168 -8.242 -11.594 1 98.81 99 ALA A O 1
ATOM 808 N N . LYS A 1 100 ? 4.734 -6.516 -11.969 1 98.75 100 LYS A N 1
ATOM 809 C CA . LYS A 1 100 ? 5.559 -5.945 -13.031 1 98.75 100 LYS A CA 1
ATOM 810 C C . LYS A 1 100 ? 6.523 -4.902 -12.484 1 98.75 100 LYS A C 1
ATOM 812 O O . LYS A 1 100 ? 7.668 -4.809 -12.922 1 98.75 100 LYS A O 1
ATOM 817 N N . GLU A 1 101 ? 6.066 -4.137 -11.562 1 98.5 101 GLU A N 1
ATOM 818 C CA . GLU A 1 101 ? 6.812 -3.062 -10.906 1 98.5 101 GLU A CA 1
ATOM 819 C C . GLU A 1 101 ? 6.359 -2.877 -9.461 1 98.5 101 GLU A C 1
ATOM 821 O O . GLU A 1 101 ? 5.172 -2.996 -9.156 1 98.5 101 GLU A O 1
ATOM 826 N N . CYS A 1 102 ? 7.422 -2.594 -8.648 1 98.69 102 CYS A N 1
ATOM 827 C CA . CYS A 1 102 ? 7.105 -2.352 -7.246 1 98.69 102 CYS A CA 1
ATOM 828 C C . CYS A 1 102 ? 7.32 -0.886 -6.887 1 98.69 102 CYS A C 1
ATOM 830 O O . CYS A 1 102 ? 8.094 -0.188 -7.535 1 98.69 102 CYS A O 1
ATOM 832 N N . GLY A 1 103 ? 6.652 -0.474 -5.824 1 98.25 103 GLY A N 1
ATOM 833 C CA . GLY A 1 103 ? 6.879 0.854 -5.277 1 98.25 103 GLY A CA 1
ATOM 834 C C . GLY A 1 103 ? 6.309 1.032 -3.883 1 98.25 103 GLY A C 1
ATOM 835 O O . GLY A 1 103 ? 5.625 0.146 -3.369 1 98.25 103 GLY A O 1
ATOM 836 N N . CYS A 1 104 ? 6.703 2.094 -3.293 1 98.56 104 CYS A N 1
ATOM 837 C CA . CYS A 1 104 ? 6.176 2.488 -1.992 1 98.56 104 CYS A CA 1
ATOM 838 C C . CYS A 1 104 ? 4.969 3.406 -2.15 1 98.56 104 CYS A C 1
ATOM 840 O O . CYS A 1 104 ? 5.09 4.512 -2.682 1 98.56 104 CYS A O 1
ATOM 842 N N . VAL A 1 105 ? 3.83 2.881 -1.563 1 97.44 105 VAL A N 1
ATOM 843 C CA . VAL A 1 105 ? 2.584 3.631 -1.685 1 97.44 105 VAL A CA 1
ATOM 844 C C . VAL A 1 105 ? 2.109 4.07 -0.302 1 97.44 105 VAL A C 1
ATOM 846 O O . VAL A 1 105 ? 2.387 3.404 0.698 1 97.44 105 VAL A O 1
ATOM 849 N N . MET B 1 1 ? -26.438 -14.188 21.156 1 34.59 1 MET B N 1
ATOM 850 C CA . MET B 1 1 ? -26.281 -13.445 19.906 1 34.59 1 MET B CA 1
ATOM 851 C C . MET B 1 1 ? -24.938 -12.719 19.875 1 34.59 1 MET B C 1
ATOM 853 O O . MET B 1 1 ? -24.641 -11.898 20.734 1 34.59 1 MET B O 1
ATOM 857 N N . LYS B 1 2 ? -23.875 -13.367 19.328 1 37.25 2 LYS B N 1
ATOM 858 C CA . LYS B 1 2 ? -22.562 -12.75 19.234 1 37.25 2 LYS B CA 1
ATOM 859 C C . LYS B 1 2 ? -22.641 -11.383 18.547 1 37.25 2 LYS B C 1
ATOM 861 O O . LYS B 1 2 ? -23.375 -11.211 17.594 1 37.25 2 LYS B O 1
ATOM 866 N N . ARG B 1 3 ? -22.453 -10.312 19.312 1 35.75 3 ARG B N 1
ATOM 867 C CA . ARG B 1 3 ? -22.438 -8.977 18.719 1 35.75 3 ARG B CA 1
ATOM 868 C C . ARG B 1 3 ? -21.656 -8.969 17.406 1 35.75 3 ARG B C 1
ATOM 870 O O . ARG B 1 3 ? -20.516 -9.438 17.359 1 35.75 3 ARG B O 1
ATOM 877 N N . ALA B 1 4 ? -22.312 -8.805 16.234 1 45.06 4 ALA B N 1
ATOM 878 C CA . ALA B 1 4 ? -21.688 -8.703 14.906 1 45.06 4 ALA B CA 1
ATOM 879 C C . ALA B 1 4 ? -20.484 -7.781 14.93 1 45.06 4 ALA B C 1
ATOM 881 O O . ALA B 1 4 ? -20.547 -6.672 15.461 1 45.06 4 ALA B O 1
ATOM 882 N N . ARG B 1 5 ? -19.312 -8.18 14.914 1 49.97 5 ARG B N 1
ATOM 883 C CA . ARG B 1 5 ? -18.094 -7.383 14.828 1 49.97 5 ARG B CA 1
ATOM 884 C C . ARG B 1 5 ? -18.281 -6.176 13.914 1 49.97 5 ARG B C 1
ATOM 886 O O . ARG B 1 5 ? -18.938 -6.281 12.875 1 49.97 5 ARG B O 1
ATOM 893 N N . ALA B 1 6 ? -18.438 -5.043 14.391 1 51.12 6 ALA B N 1
ATOM 894 C CA . ALA B 1 6 ? -18.547 -3.805 13.625 1 51.12 6 ALA B CA 1
ATOM 895 C C . ALA B 1 6 ? -17.734 -3.873 12.344 1 51.12 6 ALA B C 1
ATOM 897 O O . ALA B 1 6 ? -16.5 -3.934 12.383 1 51.12 6 ALA B O 1
ATOM 898 N N . ARG B 1 7 ? -18.188 -4.453 11.18 1 65.19 7 ARG B N 1
ATOM 899 C CA . ARG B 1 7 ? -17.516 -4.629 9.898 1 65.19 7 ARG B CA 1
ATOM 900 C C . ARG B 1 7 ? -16.984 -3.299 9.375 1 65.19 7 ARG B C 1
ATOM 902 O O . ARG B 1 7 ? -17.734 -2.33 9.25 1 65.19 7 ARG B O 1
ATOM 909 N N . HIS B 1 8 ? -15.609 -3.008 9.359 1 80.75 8 HIS B N 1
ATOM 910 C CA . HIS B 1 8 ? -15.016 -1.795 8.797 1 80.75 8 HIS B CA 1
ATOM 911 C C . HIS B 1 8 ? -15.453 -1.582 7.355 1 80.75 8 HIS B C 1
ATOM 913 O O . HIS B 1 8 ? -15.688 -2.547 6.625 1 80.75 8 HIS B O 1
ATOM 919 N N . LYS B 1 9 ? -15.719 -0.26 7.098 1 93.5 9 LYS B N 1
ATOM 920 C CA . LYS B 1 9 ? -16.094 0.159 5.754 1 93.5 9 LYS B CA 1
ATOM 921 C C . LYS B 1 9 ? -14.977 -0.123 4.754 1 93.5 9 LYS B C 1
ATOM 923 O O . LYS B 1 9 ? -13.805 -0.185 5.129 1 93.5 9 LYS B O 1
ATOM 928 N N . PRO B 1 10 ? -15.383 -0.329 3.439 1 97.12 10 PRO B N 1
ATOM 929 C CA . PRO B 1 10 ? -14.344 -0.515 2.418 1 97.12 10 PRO B CA 1
ATOM 930 C C . PRO B 1 10 ? -13.469 0.721 2.232 1 97.12 10 PRO B C 1
ATOM 932 O O . PRO B 1 10 ? -13.875 1.829 2.594 1 97.12 10 PRO B O 1
ATOM 935 N N . CYS B 1 11 ? -12.328 0.533 1.709 1 98.62 11 CYS B N 1
ATOM 936 C CA . CYS B 1 11 ? -11.359 1.591 1.436 1 98.62 11 CYS B CA 1
ATOM 937 C C . CYS B 1 11 ? -12.023 2.764 0.724 1 98.62 11 CYS B C 1
ATOM 939 O O . CYS B 1 11 ? -12.656 2.588 -0.32 1 98.62 11 CYS B O 1
ATOM 941 N N . ALA B 1 12 ? -11.836 3.893 1.29 1 98.44 12 ALA B N 1
ATOM 942 C CA . ALA B 1 12 ? -12.477 5.074 0.721 1 98.44 12 ALA B CA 1
ATOM 943 C C . ALA B 1 12 ? -11.742 6.348 1.135 1 98.44 12 ALA B C 1
ATOM 945 O O . ALA B 1 12 ? -10.969 6.344 2.096 1 98.44 12 ALA B O 1
ATOM 946 N N . LEU B 1 13 ? -11.984 7.387 0.323 1 98.69 13 LEU B N 1
ATOM 947 C CA . LEU B 1 13 ? -11.461 8.719 0.632 1 98.69 13 LEU B CA 1
ATOM 948 C C . LEU B 1 13 ? -12.305 9.391 1.714 1 98.69 13 LEU B C 1
ATOM 950 O O . LEU B 1 13 ? -13.531 9.391 1.641 1 98.69 13 LEU B O 1
ATOM 954 N N . LYS B 1 14 ? -11.641 9.898 2.752 1 98.31 14 LYS B N 1
ATOM 955 C CA . LYS B 1 14 ? -12.297 10.656 3.816 1 98.31 14 LYS B CA 1
ATOM 956 C C . LYS B 1 14 ? -11.695 12.055 3.951 1 98.31 14 LYS B C 1
ATOM 958 O O . LYS B 1 14 ? -10.656 12.344 3.357 1 98.31 14 LYS B O 1
ATOM 963 N N . GLU B 1 15 ? -12.406 12.898 4.594 1 97.81 15 GLU B N 1
ATOM 964 C CA . GLU B 1 15 ? -11.922 14.266 4.77 1 97.81 15 GLU B CA 1
ATOM 965 C C . GLU B 1 15 ? -12.07 14.719 6.219 1 97.81 15 GLU B C 1
ATOM 967 O O . GLU B 1 15 ? -12.977 14.266 6.926 1 97.81 15 GLU B O 1
ATOM 972 N N . LEU B 1 16 ? -11.266 15.594 6.641 1 97.56 16 LEU B N 1
ATOM 973 C CA . LEU B 1 16 ? -11.25 16.203 7.969 1 97.56 16 LEU B CA 1
ATOM 974 C C . LEU B 1 16 ? -10.727 17.625 7.91 1 97.56 16 LEU B C 1
ATOM 976 O O . LEU B 1 16 ? -9.68 17.891 7.309 1 97.56 16 LEU B O 1
ATOM 980 N N . GLU B 1 17 ? -11.508 18.531 8.445 1 97.75 17 GLU B N 1
ATOM 981 C CA . GLU B 1 17 ? -11 19.891 8.578 1 97.75 17 GLU B CA 1
ATOM 982 C C . GLU B 1 17 ? -10.125 20.031 9.812 1 97.75 17 GLU B C 1
ATOM 984 O O . GLU B 1 17 ? -10.562 19.75 10.93 1 97.75 17 GLU B O 1
ATOM 989 N N . VAL B 1 18 ? -8.953 20.594 9.625 1 97.69 18 VAL B N 1
ATOM 990 C CA . VAL B 1 18 ? -8.008 20.719 10.734 1 97.69 18 VAL B CA 1
ATOM 991 C C . VAL B 1 18 ? -7.227 22.031 10.586 1 97.69 18 VAL B C 1
ATOM 993 O O . VAL B 1 18 ? -7.102 22.562 9.484 1 97.69 18 VAL B O 1
ATOM 996 N N . SER B 1 19 ? -6.734 22.484 11.758 1 97.19 19 SER B N 1
ATOM 997 C CA . SER B 1 19 ? -5.809 23.625 11.672 1 97.19 19 SER B CA 1
ATOM 998 C C . SER B 1 19 ? -4.438 23.172 11.188 1 97.19 19 SER B C 1
ATOM 1000 O O . SER B 1 19 ? -4.062 22 11.359 1 97.19 19 SER B O 1
ATOM 1002 N N . VAL B 1 20 ? -3.709 24.094 10.586 1 97.81 20 VAL B N 1
ATOM 1003 C CA . VAL B 1 20 ? -2.365 23.797 10.102 1 97.81 20 VAL B CA 1
ATOM 1004 C C . VAL B 1 20 ? -1.498 23.312 11.25 1 97.81 20 VAL B C 1
ATOM 1006 O O . VAL B 1 20 ? -0.692 22.391 11.086 1 97.81 20 VAL B O 1
ATOM 1009 N N . SER B 1 21 ? -1.729 23.859 12.445 1 96.62 21 SER B N 1
ATOM 1010 C CA . SER B 1 21 ? -0.943 23.469 13.609 1 96.62 21 SER B CA 1
ATOM 1011 C C . SER B 1 21 ? -1.231 22.016 14.008 1 96.62 21 SER B C 1
ATOM 1013 O O . SER B 1 21 ? -0.366 21.344 14.555 1 96.62 21 SER B O 1
ATOM 1015 N N . GLU B 1 22 ? -2.379 21.562 13.633 1 96.94 22 GLU B N 1
ATOM 1016 C CA . GLU B 1 22 ? -2.789 20.219 14.008 1 96.94 22 GLU B CA 1
ATOM 1017 C C . GLU B 1 22 ? -2.195 19.172 13.055 1 96.94 22 GLU B C 1
ATOM 1019 O O . GLU B 1 22 ? -2.219 17.984 13.344 1 96.94 22 GLU B O 1
ATOM 1024 N N . LEU B 1 23 ? -1.651 19.531 11.945 1 97.44 23 LEU B N 1
ATOM 1025 C CA . LEU B 1 23 ? -1.073 18.609 10.969 1 97.44 23 LEU B CA 1
ATOM 1026 C C . LEU B 1 23 ? 0.159 17.922 11.547 1 97.44 23 LEU B C 1
ATOM 1028 O O . LEU B 1 23 ? 0.55 16.844 11.078 1 97.44 23 LEU B O 1
ATOM 1032 N N . GLY B 1 24 ? 0.77 18.578 12.5 1 97.38 24 GLY B N 1
ATOM 1033 C CA . GLY B 1 24 ? 1.941 18 13.133 1 97.38 24 GLY B CA 1
ATOM 1034 C C . GLY B 1 24 ? 3.203 18.156 12.312 1 97.38 24 GLY B C 1
ATOM 1035 O O . GLY B 1 24 ? 4.121 17.328 12.414 1 97.38 24 GLY B O 1
ATOM 1036 N N . LEU B 1 25 ? 3.26 19.141 11.477 1 97.94 25 LEU B N 1
ATOM 1037 C CA . LEU B 1 25 ? 4.387 19.328 10.57 1 97.94 25 LEU B CA 1
ATOM 1038 C C . LEU B 1 25 ? 5.301 20.438 11.062 1 97.94 25 LEU B C 1
ATOM 1040 O O . LEU B 1 25 ? 6.266 20.812 10.383 1 97.94 25 LEU B O 1
ATOM 1044 N N . GLY B 1 26 ? 4.984 21.078 12.18 1 96 26 GLY B N 1
ATOM 1045 C CA . GLY B 1 26 ? 5.875 22.047 12.805 1 96 26 GLY B CA 1
ATOM 1046 C C . GLY B 1 26 ? 5.5 23.484 12.492 1 96 26 GLY B C 1
ATOM 1047 O O . GLY B 1 26 ? 6.25 24.406 12.812 1 96 26 GLY B O 1
ATOM 1048 N N . TYR B 1 27 ? 4.41 23.609 11.867 1 96.38 27 TYR B N 1
ATOM 1049 C CA . TYR B 1 27 ? 3.969 24.953 11.523 1 96.38 27 TYR B CA 1
ATOM 1050 C C . TYR B 1 27 ? 3.033 25.516 12.594 1 96.38 27 TYR B C 1
ATOM 1052 O O . TYR B 1 27 ? 2.201 24.781 13.141 1 96.38 27 TYR B O 1
ATOM 1060 N N . GLU B 1 28 ? 3.248 26.797 12.867 1 95.88 28 GLU B N 1
ATOM 1061 C CA . GLU B 1 28 ? 2.352 27.484 13.781 1 95.88 28 GLU B CA 1
ATOM 1062 C C . GLU B 1 28 ? 1.375 28.391 13.031 1 95.88 28 GLU B C 1
ATOM 1064 O O . GLU B 1 28 ? 1.73 29.484 12.617 1 95.88 28 GLU B O 1
ATOM 1069 N N . SER B 1 29 ? 0.175 27.891 12.859 1 96.12 29 SER B N 1
ATOM 1070 C CA . SER B 1 29 ? -0.856 28.625 12.125 1 96.12 29 SER B CA 1
ATOM 1071 C C . SER B 1 29 ? -2.252 28.156 12.523 1 96.12 29 SER B C 1
ATOM 1073 O O . SER B 1 29 ? -2.477 26.969 12.742 1 96.12 29 SER B O 1
ATOM 1075 N N . ASP B 1 30 ? -3.227 29.156 12.531 1 94.25 30 ASP B N 1
ATOM 1076 C CA . ASP B 1 30 ? -4.609 28.812 12.836 1 94.25 30 ASP B CA 1
ATOM 1077 C C . ASP B 1 30 ? -5.434 28.641 11.562 1 94.25 30 ASP B C 1
ATOM 1079 O O . ASP B 1 30 ? -6.656 28.5 11.617 1 94.25 30 ASP B O 1
ATOM 1083 N N . GLU B 1 31 ? -4.727 28.734 10.438 1 96.5 31 GLU B N 1
ATOM 1084 C CA . GLU B 1 31 ? -5.445 28.469 9.188 1 96.5 31 GLU B CA 1
ATOM 1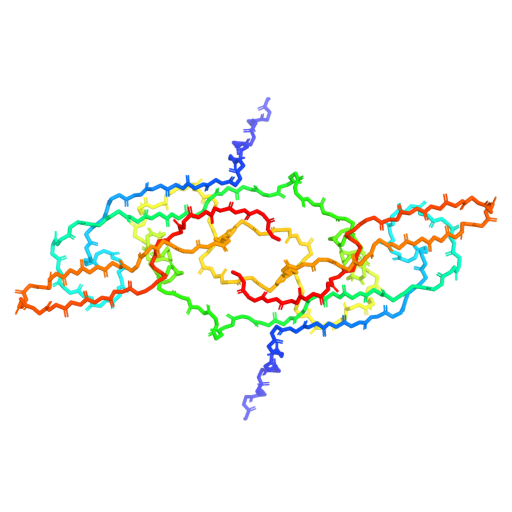085 C C . GLU B 1 31 ? -6.027 27.062 9.172 1 96.5 31 GLU B C 1
ATOM 1087 O O . GLU B 1 31 ? -5.465 26.141 9.766 1 96.5 31 GLU B O 1
ATOM 1092 N N . ILE B 1 32 ? -7.203 27 8.516 1 97.25 32 ILE B N 1
ATOM 1093 C CA . ILE B 1 32 ? -7.887 25.703 8.43 1 97.25 32 ILE B CA 1
ATOM 1094 C C . ILE B 1 32 ? -7.664 25.094 7.047 1 97.25 32 ILE B C 1
ATOM 1096 O O . ILE B 1 32 ? -7.77 25.797 6.031 1 97.25 32 ILE B O 1
ATOM 11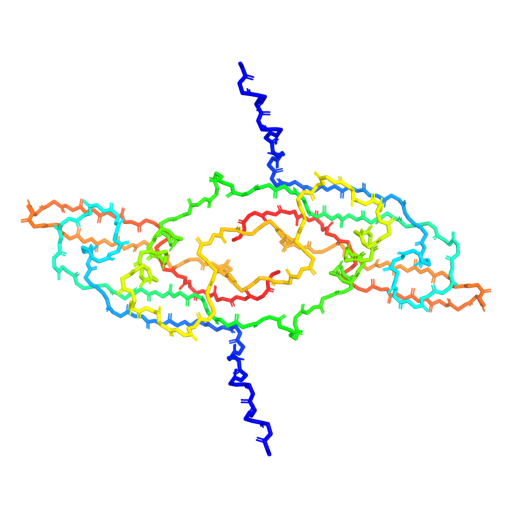00 N N . VAL B 1 33 ? -7.32 23.797 7.129 1 96.69 33 VAL B N 1
ATOM 1101 C CA . VAL B 1 33 ? -7.148 23.078 5.867 1 96.69 33 VAL B CA 1
ATOM 1102 C C . VAL B 1 33 ? -8.016 21.828 5.859 1 96.69 33 VAL B C 1
ATOM 1104 O O . VAL B 1 33 ? -8.367 21.297 6.918 1 96.69 33 VAL B O 1
ATOM 1107 N N . LEU B 1 34 ? -8.383 21.469 4.617 1 97.19 34 LEU B N 1
ATOM 1108 C CA . LEU B 1 34 ? -9.062 20.203 4.422 1 97.19 34 LEU B CA 1
ATOM 1109 C C . LEU B 1 34 ? -8.055 19.062 4.238 1 97.19 34 LEU B C 1
ATOM 1111 O O . LEU B 1 34 ? -7.328 19.031 3.242 1 97.19 34 LEU B O 1
ATOM 1115 N N . PHE B 1 35 ? -7.98 18.203 5.199 1 98.31 35 PHE B N 1
ATOM 1116 C CA . PHE B 1 35 ? -7.102 17.031 5.141 1 98.31 35 PHE B CA 1
ATOM 1117 C C . PHE B 1 35 ? -7.855 15.812 4.645 1 98.31 35 PHE B C 1
ATOM 1119 O O . PHE B 1 35 ? -8.797 15.344 5.293 1 98.31 35 PHE B O 1
ATOM 1126 N N . ARG B 1 36 ? -7.441 15.289 3.5 1 98.75 36 ARG B N 1
ATOM 1127 C CA . ARG B 1 36 ? -8.078 14.102 2.939 1 98.75 36 ARG B CA 1
ATOM 1128 C C . ARG B 1 36 ? -7.188 12.875 3.102 1 98.75 36 ARG B C 1
ATOM 1130 O O . ARG B 1 36 ? -5.992 12.922 2.803 1 98.75 36 ARG B O 1
ATOM 1137 N N . TYR B 1 37 ? -7.773 11.852 3.604 1 98.69 37 TYR B N 1
ATOM 1138 C CA . TYR B 1 37 ? -6.992 10.656 3.906 1 98.69 37 TYR B CA 1
ATOM 1139 C C . TYR B 1 37 ? -7.754 9.398 3.516 1 98.69 37 TYR B C 1
ATOM 1141 O O . TYR B 1 37 ? -8.969 9.438 3.301 1 98.69 37 TYR B O 1
ATOM 1149 N N . CYS B 1 38 ? -7.051 8.305 3.367 1 98.81 38 CYS B N 1
ATOM 1150 C CA . CYS B 1 38 ? -7.605 7.02 2.969 1 98.81 38 CYS B CA 1
ATOM 1151 C C . CYS B 1 38 ? -7.898 6.148 4.188 1 98.81 38 CYS B C 1
ATOM 1153 O O . CYS B 1 38 ? -7.074 6.055 5.098 1 98.81 38 CYS B O 1
ATOM 1155 N N . SER B 1 39 ? -9.055 5.559 4.18 1 98.38 39 SER B N 1
ATOM 1156 C CA . SER B 1 39 ? -9.445 4.699 5.293 1 98.38 39 SER B CA 1
ATOM 1157 C C . SER B 1 39 ? -10.32 3.543 4.82 1 98.38 39 SER B C 1
ATOM 1159 O O . SER B 1 39 ? -11.078 3.684 3.854 1 98.38 39 SER B O 1
ATOM 1161 N N . GLY B 1 40 ? -10.172 2.396 5.516 1 98.12 40 GLY B N 1
ATOM 1162 C CA . GLY B 1 40 ? -11.055 1.274 5.23 1 98.12 40 GLY B CA 1
ATOM 1163 C C . GLY B 1 40 ? -10.305 -0.004 4.906 1 98.12 40 GLY B C 1
ATOM 1164 O O . GLY B 1 40 ? -9.07 -0.046 4.988 1 98.12 40 GLY B O 1
ATOM 1165 N N . THR B 1 41 ? -10.992 -1.036 4.551 1 97.62 41 THR B N 1
ATOM 1166 C CA . THR B 1 41 ? -10.422 -2.365 4.352 1 97.62 41 THR B CA 1
ATOM 1167 C C . THR B 1 41 ? -10.281 -2.68 2.867 1 97.62 41 THR B C 1
ATOM 1169 O O . THR B 1 41 ? -10.938 -2.055 2.029 1 97.62 41 THR B O 1
ATOM 1172 N N . CYS B 1 42 ? -9.469 -3.629 2.646 1 98.12 42 CYS B N 1
ATOM 1173 C CA . CYS B 1 42 ? -9.211 -4.066 1.278 1 98.12 42 CYS B CA 1
ATOM 1174 C C . CYS B 1 42 ? -9.453 -5.566 1.133 1 98.12 42 CYS B C 1
ATOM 1176 O O . CYS B 1 42 ? -8.758 -6.238 0.367 1 98.12 42 CYS B O 1
ATOM 1178 N N . GLU B 1 43 ? -10.406 -6.105 1.758 1 95.62 43 GLU B N 1
ATOM 1179 C CA . GLU B 1 43 ? -10.648 -7.543 1.821 1 95.62 43 GLU B CA 1
ATOM 1180 C C . GLU B 1 43 ? -11.133 -8.086 0.476 1 95.62 43 GLU B C 1
ATOM 1182 O O . GLU B 1 43 ? -10.852 -9.227 0.125 1 95.62 43 GLU B O 1
ATOM 1187 N N . THR B 1 44 ? -11.805 -7.211 -0.32 1 96.56 44 THR B N 1
ATOM 1188 C CA . THR B 1 44 ? -12.359 -7.66 -1.591 1 96.56 44 THR B CA 1
ATOM 1189 C C . THR B 1 44 ? -11.367 -7.445 -2.727 1 96.56 44 THR B C 1
ATOM 1191 O O . THR B 1 44 ? -11.664 -7.742 -3.885 1 96.56 44 THR B O 1
ATOM 1194 N N . ALA B 1 45 ? -10.219 -6.934 -2.395 1 97.81 45 ALA B N 1
ATOM 1195 C CA . ALA B 1 45 ? -9.25 -6.574 -3.426 1 97.81 45 ALA B CA 1
ATOM 1196 C C . ALA B 1 45 ? -8.109 -7.586 -3.484 1 97.81 45 ALA B C 1
ATOM 1198 O O . ALA B 1 45 ? -7.09 -7.34 -4.133 1 97.81 45 ALA B O 1
ATOM 1199 N N . VAL 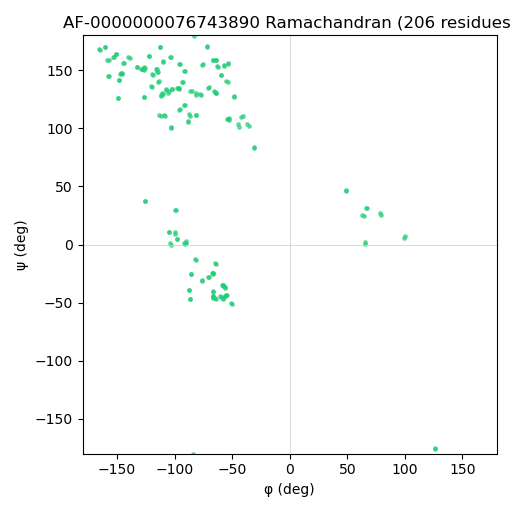B 1 46 ? -8.219 -8.711 -2.824 1 98.25 46 VAL B N 1
ATOM 1200 C CA . VAL B 1 46 ? -7.18 -9.734 -2.83 1 98.25 46 VAL B CA 1
ATOM 1201 C C . VAL B 1 46 ? -7.039 -10.32 -4.234 1 98.25 46 VAL B C 1
ATOM 1203 O O . VAL B 1 46 ? -8.039 -10.641 -4.883 1 98.25 46 VAL B O 1
ATOM 1206 N N . ARG B 1 47 ? -5.785 -10.406 -4.695 1 98.25 47 ARG B N 1
ATOM 1207 C CA . ARG B 1 47 ? -5.469 -10.898 -6.027 1 98.25 47 ARG B CA 1
ATOM 1208 C C . ARG B 1 47 ? -4.727 -12.234 -5.957 1 98.25 47 ARG B C 1
ATOM 1210 O O . ARG B 1 47 ? -4.301 -12.656 -4.879 1 98.25 47 ARG B O 1
ATOM 1217 N N . ASN B 1 48 ? -4.555 -12.914 -7.184 1 98.62 48 ASN B N 1
ATOM 1218 C CA . ASN B 1 48 ? -3.744 -14.125 -7.23 1 98.62 48 ASN B CA 1
ATOM 1219 C C . ASN B 1 48 ? -2.332 -13.883 -6.711 1 98.62 48 ASN B C 1
ATOM 1221 O O . ASN B 1 48 ? -1.754 -14.742 -6.039 1 98.62 48 ASN B O 1
ATOM 1225 N N . TYR B 1 49 ? -1.84 -12.727 -7.031 1 98.81 49 TYR B N 1
ATOM 1226 C CA . TYR B 1 49 ? -0.542 -12.305 -6.512 1 98.81 49 TYR B CA 1
ATOM 1227 C C . TYR B 1 49 ? -0.482 -12.484 -5 1 98.81 49 TYR B C 1
ATOM 1229 O O . TYR B 1 49 ? 0.456 -13.086 -4.473 1 98.81 49 TYR B O 1
ATOM 1237 N N . ASP B 1 50 ? -1.456 -11.977 -4.348 1 98.81 50 ASP B N 1
ATOM 1238 C CA . ASP B 1 50 ? -1.461 -11.992 -2.889 1 98.81 50 ASP B CA 1
ATOM 1239 C C . ASP B 1 50 ? -1.567 -13.414 -2.354 1 98.81 50 ASP B C 1
ATOM 1241 O O . ASP B 1 50 ? -0.88 -13.781 -1.396 1 98.81 50 ASP B O 1
ATOM 1245 N N . LEU B 1 51 ? -2.439 -14.164 -2.896 1 98.62 51 LEU B N 1
ATOM 1246 C CA . LEU B 1 51 ? -2.639 -15.547 -2.469 1 98.62 51 LEU B CA 1
ATOM 1247 C C . LEU B 1 51 ? -1.356 -16.359 -2.635 1 98.62 51 LEU B C 1
ATOM 1249 O O . LEU B 1 51 ? -0.962 -17.094 -1.729 1 98.62 51 LEU B O 1
ATOM 1253 N N . SER B 1 52 ? -0.739 -16.188 -3.766 1 98.69 52 SER B N 1
ATOM 1254 C CA . SER B 1 52 ? 0.493 -16.922 -4.027 1 98.69 52 SER B CA 1
ATOM 1255 C C . SER B 1 52 ? 1.612 -16.469 -3.092 1 98.69 52 SER B C 1
ATOM 1257 O O . SER B 1 52 ? 2.354 -17.312 -2.564 1 98.69 52 SER B O 1
ATOM 1259 N N . LEU B 1 53 ? 1.724 -15.18 -2.926 1 98.62 53 LEU B N 1
ATOM 1260 C CA . LEU B 1 53 ? 2.738 -14.664 -2.016 1 98.62 53 LEU B CA 1
ATOM 1261 C C . LEU B 1 53 ? 2.551 -15.227 -0.613 1 98.62 53 LEU B C 1
ATOM 1263 O O . LEU B 1 53 ? 3.52 -15.633 0.034 1 98.62 53 LEU B O 1
ATOM 1267 N N . LYS B 1 54 ? 1.346 -15.203 -0.151 1 97.81 54 LYS B N 1
ATOM 1268 C CA . LYS B 1 54 ? 1.029 -15.797 1.147 1 97.81 54 LYS B CA 1
ATOM 1269 C C . LYS B 1 54 ? 1.475 -17.25 1.213 1 97.81 54 LYS B C 1
ATOM 1271 O O . LYS B 1 54 ? 2.047 -17.688 2.215 1 97.81 54 LYS B O 1
ATOM 1276 N N . ASN B 1 55 ? 1.222 -17.969 0.188 1 98 55 ASN B N 1
ATOM 1277 C CA . ASN B 1 55 ? 1.588 -19.391 0.146 1 98 55 ASN B CA 1
ATOM 1278 C C . ASN B 1 55 ? 3.102 -19.578 0.141 1 98 55 ASN B C 1
ATOM 1280 O O . ASN B 1 55 ? 3.617 -20.516 0.738 1 98 55 ASN B O 1
ATOM 1284 N N . MET B 1 56 ? 3.771 -18.703 -0.62 1 98.25 56 MET B N 1
ATOM 1285 C CA . MET B 1 56 ? 5.23 -18.766 -0.62 1 98.25 56 MET B CA 1
ATOM 1286 C C . MET B 1 56 ? 5.781 -18.625 0.794 1 98.25 56 MET B C 1
ATOM 1288 O O . MET B 1 56 ? 6.73 -19.312 1.167 1 98.25 56 MET B O 1
ATOM 1292 N N . ARG B 1 57 ? 5.227 -17.672 1.53 1 96.56 57 ARG B N 1
ATOM 1293 C CA . ARG B 1 57 ? 5.656 -17.453 2.908 1 96.56 57 ARG B CA 1
ATOM 1294 C C . ARG B 1 57 ? 5.34 -18.672 3.777 1 96.56 57 ARG B C 1
ATOM 1296 O O . ARG B 1 57 ? 6.176 -19.109 4.566 1 96.56 57 ARG B O 1
ATOM 1303 N N . LEU B 1 58 ? 4.145 -19.188 3.66 1 95.81 58 LEU B N 1
ATOM 1304 C CA . LEU B 1 58 ? 3.699 -20.344 4.434 1 95.81 58 LEU B CA 1
ATOM 1305 C C . LEU B 1 58 ? 4.602 -21.547 4.188 1 95.81 58 LEU B C 1
ATOM 1307 O O . LEU B 1 58 ? 4.914 -22.297 5.117 1 95.81 58 LEU B O 1
ATOM 1311 N N . LYS B 1 59 ? 5.09 -21.656 2.959 1 95.75 59 LYS B N 1
ATOM 1312 C CA . LYS B 1 59 ? 5.934 -22.781 2.57 1 95.75 59 LYS B CA 1
ATOM 1313 C C . L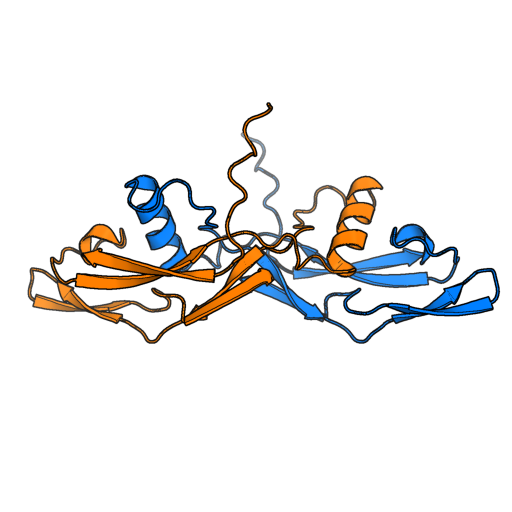YS B 1 59 ? 7.41 -22.484 2.811 1 95.75 59 LYS B C 1
ATOM 1315 O O . LYS B 1 59 ? 8.281 -23.25 2.4 1 95.75 59 LYS B O 1
ATOM 1320 N N . LYS B 1 60 ? 7.715 -21.328 3.344 1 95.94 60 LYS B N 1
ATOM 1321 C CA . LYS B 1 60 ? 9.062 -20.906 3.707 1 95.94 60 LYS B CA 1
ATOM 1322 C C . LYS B 1 60 ? 9.953 -20.781 2.473 1 95.94 60 LYS B C 1
ATOM 1324 O O . LYS B 1 60 ? 11.156 -21.016 2.543 1 95.94 60 LYS B O 1
ATOM 1329 N N . LYS B 1 61 ? 9.305 -20.562 1.36 1 96.06 61 LYS B N 1
ATOM 1330 C CA . LYS B 1 61 ? 10.062 -20.266 0.148 1 96.06 61 LYS B CA 1
ATOM 1331 C C . LYS B 1 61 ? 10.594 -18.828 0.164 1 96.06 61 LYS B C 1
ATOM 1333 O O . LYS B 1 61 ? 11.555 -18.516 -0.537 1 96.06 61 LYS B O 1
ATOM 1338 N N . ILE B 1 62 ? 9.961 -17.953 0.75 1 95.25 62 ILE B N 1
ATOM 1339 C CA . ILE B 1 62 ? 10.398 -16.609 1.094 1 95.25 62 ILE B CA 1
ATOM 1340 C C . ILE B 1 62 ? 10.602 -16.5 2.604 1 95.25 62 ILE B C 1
ATOM 1342 O O . ILE B 1 62 ? 9.648 -16.641 3.375 1 95.25 62 ILE B O 1
ATOM 1346 N N . ARG B 1 63 ? 11.977 -16.359 2.781 1 88.81 63 ARG B N 1
ATOM 1347 C CA . ARG B 1 63 ? 12.328 -16.297 4.195 1 88.81 63 ARG B CA 1
ATOM 1348 C C . ARG B 1 63 ? 13.023 -14.977 4.527 1 88.81 63 ARG B C 1
ATOM 1350 O O . ARG B 1 63 ? 13.766 -14.438 3.705 1 88.81 63 ARG B O 1
ATOM 1357 N N . LYS B 1 64 ? 12.82 -14.445 5.711 1 88.5 64 LYS B N 1
ATOM 1358 C CA . LYS B 1 64 ? 13.539 -13.328 6.309 1 88.5 64 LYS B CA 1
ATOM 1359 C C . LYS B 1 64 ? 13.289 -12.039 5.527 1 88.5 64 LYS B C 1
ATOM 1361 O O . LYS B 1 64 ? 14.047 -11.078 5.656 1 88.5 64 LYS B O 1
ATOM 1366 N N . GLU B 1 65 ? 12.469 -12.133 4.469 1 93.5 65 GLU B N 1
ATOM 1367 C CA . GLU B 1 65 ? 12.141 -10.922 3.725 1 93.5 65 GLU B CA 1
ATOM 1368 C C . GLU B 1 65 ? 10.883 -10.258 4.273 1 93.5 65 GLU B C 1
ATOM 1370 O O . GLU B 1 65 ? 9.992 -10.938 4.789 1 93.5 65 GLU B O 1
ATOM 1375 N N . LYS B 1 66 ? 10.922 -8.969 4.113 1 95.62 66 LYS B N 1
ATOM 1376 C CA . LYS B 1 66 ? 9.727 -8.219 4.469 1 95.62 66 LYS B CA 1
ATOM 1377 C C . LYS B 1 66 ? 8.766 -8.125 3.285 1 95.62 66 LYS B C 1
ATOM 1379 O O . LYS B 1 66 ? 9.039 -7.414 2.314 1 95.62 66 LYS B O 1
ATOM 1384 N N . VAL B 1 67 ? 7.715 -8.844 3.342 1 97.5 67 VAL B N 1
ATOM 1385 C CA . VAL B 1 67 ? 6.73 -8.82 2.264 1 97.5 67 VAL B CA 1
ATOM 1386 C C . VAL B 1 67 ? 5.344 -8.539 2.838 1 97.5 67 VAL B C 1
ATOM 1388 O O . VAL B 1 67 ? 5.078 -8.828 4.008 1 97.5 67 VAL B O 1
ATOM 1391 N N . ARG B 1 68 ? 4.512 -7.938 2.062 1 97.19 68 ARG B N 1
ATOM 1392 C CA . ARG B 1 68 ? 3.107 -7.742 2.406 1 97.19 68 ARG B CA 1
ATOM 1393 C C . ARG B 1 68 ? 2.201 -8.547 1.48 1 97.19 68 ARG B C 1
ATOM 1395 O O . ARG B 1 68 ? 2.047 -8.211 0.305 1 97.19 68 ARG B O 1
ATOM 1402 N N . ALA B 1 69 ? 1.576 -9.516 1.964 1 97.5 69 ALA B N 1
ATOM 1403 C CA . ALA B 1 69 ? 0.752 -10.422 1.169 1 97.5 69 ALA B CA 1
ATOM 1404 C C . ALA B 1 69 ? -0.725 -10.055 1.273 1 97.5 69 ALA B C 1
ATOM 1406 O O . ALA B 1 69 ? -1.592 -10.938 1.265 1 97.5 69 ALA B O 1
ATOM 1407 N N . ARG B 1 70 ? -1.056 -8.844 1.471 1 97.62 70 ARG B N 1
ATOM 1408 C CA . ARG B 1 70 ? -2.406 -8.289 1.489 1 97.62 70 ARG B CA 1
ATOM 1409 C C . ARG B 1 70 ? -2.426 -6.867 0.933 1 97.62 70 ARG B C 1
ATOM 1411 O O . ARG B 1 70 ? -1.469 -6.113 1.116 1 97.62 70 ARG B O 1
ATOM 1418 N N . PRO B 1 71 ? -3.549 -6.562 0.293 1 98.44 71 PRO B N 1
ATOM 1419 C CA . PRO B 1 71 ? -3.623 -5.207 -0.252 1 98.44 71 PRO B CA 1
ATOM 1420 C C . PRO B 1 71 ? -3.658 -4.133 0.836 1 98.44 71 PRO B C 1
ATOM 1422 O O . PRO B 1 71 ? -4.062 -4.41 1.969 1 98.44 71 PRO B O 1
ATOM 1425 N N . CYS B 1 72 ? -3.295 -2.965 0.462 1 98.25 72 CYS B N 1
ATOM 1426 C CA . CYS B 1 72 ? -3.273 -1.809 1.35 1 98.25 72 CYS B CA 1
ATOM 1427 C C . CYS B 1 72 ? -4.191 -0.708 0.831 1 98.25 72 CYS B C 1
ATOM 1429 O O . CYS B 1 72 ? -4.191 -0.404 -0.364 1 98.25 72 CYS B O 1
ATOM 1431 N N . CYS B 1 73 ? -4.902 -0.186 1.771 1 98.81 73 CYS B N 1
ATOM 1432 C CA . CYS B 1 73 ? -5.648 1.027 1.447 1 98.81 73 CYS B CA 1
ATOM 1433 C C . CYS B 1 73 ? -4.75 2.256 1.53 1 98.81 73 CYS B C 1
ATOM 1435 O O . CYS B 1 73 ? -4.34 2.656 2.621 1 98.81 73 CYS B O 1
ATOM 1437 N N . ARG B 1 74 ? -4.457 2.883 0.354 1 98.81 74 ARG B N 1
ATOM 1438 C CA . ARG B 1 74 ? -3.477 3.965 0.315 1 98.81 74 ARG B CA 1
ATOM 1439 C C . ARG B 1 74 ? -3.797 4.953 -0.8 1 98.81 74 ARG B C 1
ATOM 1441 O O . ARG B 1 74 ? -4.574 4.648 -1.704 1 98.81 74 ARG B O 1
ATOM 1448 N N . PRO B 1 75 ? -3.199 6.168 -0.753 1 98.69 75 PRO B N 1
ATOM 1449 C CA . PRO B 1 75 ? -3.375 7.117 -1.854 1 98.69 75 PRO B CA 1
ATOM 1450 C C . PRO B 1 75 ? -2.785 6.613 -3.17 1 98.69 75 PRO B C 1
ATOM 1452 O O . PRO B 1 75 ? -1.635 6.168 -3.203 1 98.69 75 PRO B O 1
ATOM 1455 N N . LEU B 1 76 ? -3.582 6.676 -4.227 1 97.88 76 LEU B N 1
ATOM 1456 C CA . LEU B 1 76 ? -3.076 6.418 -5.57 1 97.88 76 LEU B CA 1
ATOM 1457 C C . LEU B 1 76 ? -2.479 7.68 -6.18 1 97.88 76 LEU B C 1
ATOM 1459 O O . LEU B 1 76 ? -1.675 7.605 -7.113 1 97.88 76 LEU B O 1
ATOM 1463 N N . ALA B 1 77 ? -2.965 8.781 -5.691 1 98.12 77 ALA B N 1
ATOM 1464 C CA . ALA B 1 77 ? -2.512 10.117 -6.07 1 98.12 77 ALA B CA 1
ATOM 1465 C C . ALA B 1 77 ? -2.748 11.117 -4.941 1 98.12 77 ALA B C 1
ATOM 1467 O O . ALA B 1 77 ? -3.572 10.883 -4.055 1 98.12 77 ALA B O 1
ATOM 1468 N N . TYR B 1 78 ? -2.018 12.234 -5.047 1 98.56 78 TYR B N 1
ATOM 1469 C CA . TYR B 1 78 ? -2.168 13.281 -4.047 1 98.56 78 TYR B CA 1
ATOM 1470 C C . TYR B 1 78 ? -2.74 14.555 -4.672 1 98.56 78 TYR B C 1
ATOM 1472 O O . TYR B 1 78 ? -2.557 14.797 -5.863 1 98.56 78 TYR B O 1
ATOM 1480 N N . ASP B 1 79 ? -3.438 15.266 -3.809 1 97.94 79 ASP B N 1
ATOM 1481 C CA . ASP B 1 79 ? -4.043 16.516 -4.254 1 97.94 79 ASP B CA 1
ATOM 1482 C C . ASP B 1 79 ? -2.982 17.594 -4.469 1 97.94 79 ASP B C 1
ATOM 1484 O O . ASP B 1 79 ? -1.803 17.375 -4.188 1 97.94 79 ASP B O 1
ATOM 1488 N N . ASP B 1 80 ? -3.447 18.672 -5.051 1 97.38 80 ASP B N 1
ATOM 1489 C CA . ASP B 1 80 ? -2.539 19.812 -5.234 1 97.38 80 ASP B CA 1
ATOM 1490 C C . ASP B 1 80 ? -1.903 20.219 -3.908 1 97.38 80 ASP B C 1
ATOM 1492 O O . ASP B 1 80 ? -2.471 19.969 -2.84 1 97.38 80 ASP B O 1
ATOM 1496 N N . ASP B 1 81 ? -0.72 20.859 -4.043 1 98.12 81 ASP B N 1
ATOM 1497 C CA . ASP B 1 81 ? -0.04 21.375 -2.859 1 98.12 81 ASP B CA 1
ATOM 1498 C C . ASP B 1 81 ? -0.931 22.344 -2.092 1 98.12 81 ASP B C 1
ATOM 1500 O O . ASP B 1 81 ? -1.803 23 -2.678 1 98.12 81 ASP B O 1
ATOM 1504 N N . VAL B 1 82 ? -0.654 22.453 -0.77 1 97.44 82 VAL B N 1
ATOM 1505 C CA . VAL B 1 82 ? -1.397 23.375 0.089 1 97.44 82 VAL B CA 1
ATOM 1506 C C . VAL B 1 82 ? -0.49 24.516 0.53 1 97.44 82 VAL B C 1
ATOM 1508 O O . VAL B 1 82 ? 0.619 24.281 1.017 1 97.44 82 VAL B O 1
ATOM 1511 N N . SER B 1 83 ? -1.057 25.703 0.342 1 97.31 83 SER B N 1
ATOM 1512 C CA . SER B 1 83 ? -0.32 26.891 0.784 1 97.31 83 SER B CA 1
ATOM 1513 C C . SER B 1 83 ? -1.051 27.594 1.915 1 97.31 83 SER B C 1
ATOM 1515 O O . SER B 1 83 ? -2.283 27.609 1.959 1 97.31 83 SER B O 1
ATOM 1517 N N . PHE B 1 84 ? -0.229 28.203 2.785 1 97.38 84 PHE B N 1
ATOM 1518 C CA . PHE B 1 84 ? -0.82 28.938 3.902 1 97.38 84 PHE B CA 1
ATOM 1519 C C . PHE B 1 84 ? 0.175 29.922 4.488 1 97.38 84 PHE B C 1
ATOM 1521 O O . PHE B 1 84 ? 1.357 29.906 4.137 1 97.38 84 PHE B O 1
ATOM 1528 N N . LEU B 1 85 ? -0.451 30.766 5.391 1 96.19 85 LEU B N 1
ATOM 1529 C CA . LEU B 1 85 ? 0.365 31.703 6.145 1 96.19 85 LEU B CA 1
ATOM 1530 C C . LEU B 1 85 ? 0.484 31.281 7.602 1 96.19 85 LEU B C 1
ATOM 1532 O O . LEU B 1 85 ? -0.508 30.891 8.219 1 96.19 85 LEU B O 1
ATOM 1536 N N . ASP B 1 86 ? 1.723 31.328 8.086 1 95.12 86 ASP B N 1
ATOM 1537 C CA . ASP B 1 86 ? 1.848 31.031 9.508 1 95.12 86 ASP B CA 1
ATOM 1538 C C . ASP B 1 86 ? 1.57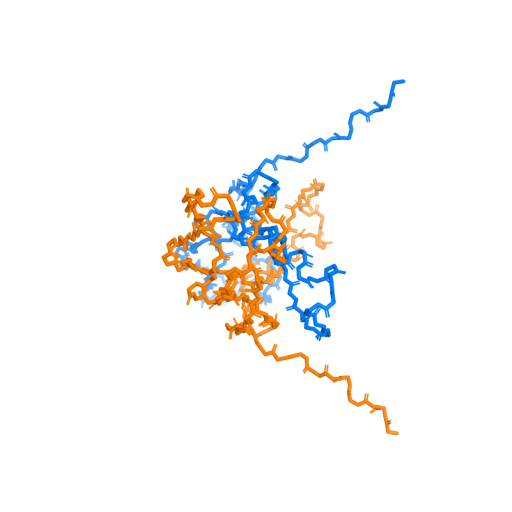1 32.281 10.352 1 95.12 86 ASP B C 1
ATOM 1540 O O . ASP B 1 86 ? 1.178 33.312 9.82 1 95.12 86 ASP B O 1
ATOM 1544 N N . THR B 1 87 ? 1.66 32.125 11.719 1 94.75 87 THR B N 1
ATOM 1545 C CA . THR B 1 87 ? 1.318 33.219 12.633 1 94.75 87 THR B CA 1
ATOM 1546 C C . THR B 1 87 ? 2.287 34.375 12.469 1 94.75 87 THR B C 1
ATOM 1548 O O . THR B 1 87 ? 1.998 35.5 12.906 1 94.75 87 THR B O 1
ATOM 1551 N N . TYR B 1 88 ? 3.396 34.219 11.867 1 94.19 88 TYR B N 1
ATOM 1552 C CA . TYR B 1 88 ? 4.395 35.25 11.656 1 94.19 88 TYR B CA 1
ATOM 1553 C C . TYR B 1 88 ? 4.305 35.844 10.242 1 94.19 88 TYR B C 1
ATOM 1555 O O . TYR B 1 88 ? 5.207 36.531 9.797 1 94.19 88 TYR B O 1
ATOM 1563 N N . ASN B 1 89 ? 3.273 35.469 9.586 1 92.75 89 ASN B N 1
ATOM 1564 C CA . ASN B 1 89 ? 2.977 35.969 8.234 1 92.75 89 ASN B CA 1
ATOM 1565 C C . ASN B 1 89 ? 4.012 35.469 7.227 1 92.75 89 ASN B C 1
ATOM 1567 O O . ASN B 1 89 ? 4.395 36.219 6.316 1 92.75 89 ASN B O 1
ATOM 1571 N N . ARG B 1 90 ? 4.52 34.344 7.465 1 96.62 90 ARG B N 1
ATOM 1572 C CA . ARG B 1 90 ? 5.383 33.688 6.492 1 96.62 90 ARG B CA 1
ATOM 1573 C C . ARG B 1 90 ? 4.602 32.656 5.68 1 96.62 90 ARG B C 1
ATOM 1575 O O . ARG B 1 90 ? 3.822 31.891 6.234 1 96.62 90 ARG B O 1
ATOM 1582 N N . TYR B 1 91 ? 4.844 32.719 4.367 1 96.75 91 TYR B N 1
ATOM 1583 C CA . TYR B 1 91 ? 4.145 31.828 3.443 1 96.75 91 TYR B CA 1
ATOM 1584 C C . TYR B 1 91 ? 4.855 30.484 3.328 1 96.75 91 TYR B C 1
ATOM 1586 O O . TYR B 1 91 ? 6.078 30.438 3.166 1 96.75 91 TYR B O 1
ATOM 1594 N N . TYR B 1 92 ? 4.035 29.406 3.451 1 97.44 92 TYR B N 1
ATOM 1595 C CA . TYR B 1 92 ? 4.562 28.047 3.297 1 97.44 92 TYR B CA 1
ATOM 1596 C C . TYR B 1 92 ? 3.732 27.25 2.299 1 97.44 92 TYR B C 1
ATOM 1598 O O . TYR B 1 92 ? 2.535 27.5 2.139 1 97.44 92 TYR B O 1
ATOM 1606 N N . THR B 1 93 ? 4.363 26.297 1.623 1 98 93 THR B N 1
ATOM 1607 C CA . THR B 1 93 ? 3.705 25.328 0.753 1 98 93 THR B CA 1
ATOM 1608 C C . THR B 1 93 ? 4.082 23.906 1.147 1 98 93 THR B C 1
ATOM 1610 O O . THR B 1 93 ? 5.262 23.594 1.301 1 98 93 THR B O 1
ATOM 1613 N N . VAL B 1 94 ? 3.035 23.094 1.364 1 98 94 VAL B N 1
ATOM 1614 C CA . VAL B 1 94 ? 3.242 21.703 1.742 1 98 94 VAL B CA 1
ATOM 1615 C C . VAL B 1 94 ? 2.799 20.781 0.604 1 98 94 VAL B C 1
ATOM 1617 O O . VAL B 1 94 ? 1.683 20.906 0.096 1 98 94 VAL B O 1
ATOM 1620 N N . ASN B 1 95 ? 3.691 19.859 0.183 1 98.06 95 ASN B N 1
ATOM 1621 C CA . ASN B 1 95 ? 3.363 18.922 -0.888 1 98.06 95 ASN B CA 1
ATOM 1622 C C . ASN B 1 95 ? 2.863 17.594 -0.335 1 98.06 95 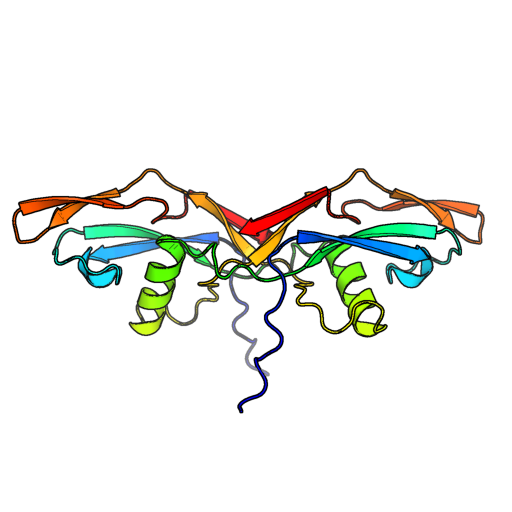ASN B C 1
ATOM 1624 O O . ASN B 1 95 ? 3.143 17.25 0.814 1 98.06 95 ASN B O 1
ATOM 1628 N N . GLU B 1 96 ? 2.088 16.891 -1.126 1 98.44 96 GLU B N 1
ATOM 1629 C CA . GLU B 1 96 ? 1.625 15.531 -0.834 1 98.44 96 GLU B CA 1
ATOM 1630 C C . GLU B 1 96 ? 1.053 15.438 0.578 1 98.44 96 GLU B C 1
ATOM 1632 O O . GLU B 1 96 ? 1.397 14.523 1.332 1 98.44 96 GLU B O 1
ATOM 1637 N N . LEU B 1 97 ? 0.192 16.453 0.874 1 98.69 97 LEU B N 1
ATOM 1638 C CA . LEU B 1 97 ? -0.448 16.5 2.184 1 98.69 97 LEU B CA 1
ATOM 1639 C C . LEU B 1 97 ? -1.737 15.68 2.186 1 98.69 97 LEU B C 1
ATOM 1641 O O . LEU B 1 97 ? -1.995 14.914 3.121 1 98.69 97 LEU B O 1
ATOM 1645 N N . SER B 1 98 ? -2.561 15.922 1.1 1 98.75 98 SER B N 1
ATOM 1646 C CA . SER B 1 98 ? -3.891 15.32 1.039 1 98.75 98 SER B CA 1
ATOM 1647 C C . SER B 1 98 ? -3.992 14.312 -0.102 1 98.75 98 SER B C 1
ATOM 1649 O O . SER B 1 98 ? -3.484 14.562 -1.199 1 98.75 98 SER B O 1
ATOM 1651 N N . ALA B 1 99 ? -4.688 13.195 0.2 1 98.88 99 ALA B N 1
ATOM 1652 C CA . ALA B 1 99 ? -4.973 12.227 -0.85 1 98.88 99 ALA B CA 1
ATOM 1653 C C . ALA B 1 99 ? -5.992 12.773 -1.844 1 98.88 99 ALA B C 1
ATOM 1655 O O . ALA B 1 99 ? -6.969 13.414 -1.45 1 98.88 99 ALA B O 1
ATOM 1656 N N . LYS B 1 100 ? -5.672 12.555 -3.105 1 98.75 100 LYS B N 1
ATOM 1657 C CA . LYS B 1 100 ? -6.637 12.891 -4.148 1 98.75 100 LYS B CA 1
ATOM 1658 C C . LYS B 1 100 ? -7.586 11.727 -4.422 1 98.75 100 LYS B C 1
ATOM 1660 O O . LYS B 1 100 ? -8.773 11.938 -4.668 1 98.75 100 LYS B O 1
ATOM 1665 N N . GLU B 1 101 ? -7.066 10.555 -4.402 1 98.56 101 GLU B N 1
ATOM 1666 C CA . GLU B 1 101 ? -7.785 9.305 -4.648 1 98.56 101 GLU B CA 1
ATOM 1667 C C . GLU B 1 101 ? -7.184 8.156 -3.846 1 98.56 101 GLU B C 1
ATOM 1669 O O . GLU B 1 101 ? -5.965 8.078 -3.686 1 98.56 101 GLU B O 1
ATOM 1674 N N . CYS B 1 102 ? -8.172 7.32 -3.365 1 98.75 102 CYS B N 1
ATOM 1675 C CA . CYS B 1 102 ? -7.715 6.156 -2.621 1 98.75 102 CYS B CA 1
ATOM 1676 C C . CYS B 1 102 ? -7.957 4.875 -3.408 1 98.75 102 CYS B C 1
ATOM 1678 O O . CYS B 1 102 ? -8.844 4.828 -4.266 1 98.75 102 CYS B O 1
ATOM 1680 N N . GLY B 1 103 ? -7.191 3.871 -3.064 1 98.25 103 GLY B N 1
ATOM 1681 C CA . GLY B 1 103 ? -7.426 2.551 -3.629 1 98.25 103 GLY B CA 1
ATOM 1682 C C . GLY B 1 103 ? -6.715 1.445 -2.867 1 98.25 103 GLY B C 1
ATOM 1683 O O . GLY B 1 103 ? -5.938 1.716 -1.949 1 98.25 103 GLY B O 1
ATOM 1684 N N . CYS B 1 104 ? -7.102 0.26 -3.188 1 98.56 104 CYS B N 1
ATOM 1685 C CA . CYS B 1 104 ? -6.457 -0.928 -2.643 1 98.56 104 CYS B CA 1
ATOM 1686 C C . CYS B 1 104 ? -5.32 -1.392 -3.547 1 98.56 104 CYS B C 1
ATOM 1688 O O . CYS B 1 104 ? -5.551 -1.776 -4.695 1 98.56 104 CYS B O 1
ATOM 1690 N N . VAL B 1 105 ? -4.082 -1.389 -2.895 1 97.44 105 VAL B N 1
ATOM 1691 C CA . VAL B 1 105 ? -2.895 -1.762 -3.658 1 97.44 105 VAL B CA 1
ATOM 1692 C C . VAL B 1 105 ? -2.301 -3.051 -3.096 1 97.44 105 VAL B C 1
ATOM 1694 O O . VAL B 1 105 ? -2.43 -3.332 -1.901 1 97.44 105 VAL B O 1
#

Radius of gyration: 21.01 Å; Cα contacts (8 Å, |Δi|>4): 468; chains: 2; bounding box: 55×69×41 Å

Secondary structure (DSSP, 8-state):
-------PPBSEEEEEEEEGGGGSSS-----EEEEEEEESB-GGG--HHHHHHHHHHHTTSS-S-----S--EEEEEEPPPEEEE-TTS-EEEESS-SEEEEEE-/-------PPBSEEEEEEEEGGGGSSS-----EEEEEEEESB-GGG--HHHHHHHHHHHTTSS-S-----S--EEEEEEPPPEEEE-TTS-EEEESS-SEEEEEE-

pLDDT: mean 93.62, std 13.31, range [34.59, 98.88]

Nearest PDB structures (foldseek):
  5mr4-assembly1_B  TM=9.449E-01  e=3.184E-13  Homo sapiens
  5nmz-assembly2_C  TM=9.505E-01  e=8.780E-13  Homo sapiens
  6gl7-assembly1_B  TM=9.448E-01  e=1.173E-11  Homo sapiens
  7ab8-assembly1_B  TM=8.437E-01  e=6.731E-11  Danio rerio
  6q2s-assembly1_B  TM=7.449E-01  e=2.776E-09  Saccharomyces cerevisiae

InterPro domains:
  IPR001839 Transforming growth factor-beta, C-terminal [PF00019] (11-104)
  IPR001839 Transforming growth factor-beta, C-terminal [PS51362] (1-105)
  IPR001839 Transforming growth factor-beta, C-terminal [SM00204] (11-105)
  IPR029034 Cystine-knot cytokine [G3DSA:2.10.90.10] (4-105)
  IPR029034 Cystine-knot cytokine [SSF57501] (9-104)
  IPR043401 Glial cell line-derived neurotrophic factor family [PTHR12173] (3-105)

Solvent-accessible surface area (backbone atoms only — not comparable to full-atom values): 11741 Å² total; per-residue (Å²): 129,81,75,75,71,81,78,76,54,64,52,34,72,44,74,44,81,39,36,47,42,60,35,61,78,82,49,58,25,84,48,74,42,79,43,25,45,38,35,28,44,32,81,88,60,66,43,54,30,27,52,23,47,42,35,31,44,76,68,57,72,55,66,99,64,52,63,61,53,61,44,38,37,31,54,78,41,57,34,78,65,46,72,49,55,33,76,83,70,46,81,48,74,44,61,47,48,24,43,60,39,49,43,67,64,130,81,77,74,71,84,75,76,54,64,51,36,73,46,76,44,80,40,38,47,43,60,35,64,77,82,49,59,25,82,48,75,41,80,44,25,44,39,35,29,44,31,80,87,59,66,43,53,28,26,51,24,48,43,37,30,44,75,68,58,72,53,66,99,64,52,63,62,53,60,44,40,38,32,52,78,40,55,35,77,67,48,74,48,54,33,77,82,70,45,80,49,74,43,60,48,47,22,43,62,39,48,43,68,65

Foldseek 3Di:
DPDDPPAWDAKWKDKDKDAPVVLVPPFAARDIDIAIFIDTDCPVVQDPQLVVVVVCVVVVVDPPDDDDSFWDKGAPAADDWDWDAGPVRDIDIDPRRHGPTIDTD/DPDDDPAWDAKWKDKDKDAPVVLVPPFAARDIDIAIFIDTDCPVVQDPQLVVVVVCVVVVVDPPDDDDSFWDKGAPAADDWDWDAGPVRDIDIGPRRHGPTIDTD

Organism: Chelonia mydas (NCBI:txid8469)